Protein AF-A0A923SGW9-F1 (afdb_monomer_lite)

Organism: NCBI:txid2764716

Secondary structure (DSSP, 8-state):
-HHHHHHTTPPPPTT------HHHHHHHHT-HHHHHHHHHTTTHHHHHHHHHHHHHHHHHHHTT-HHHHHHHHHHHHHHHHS-HHHHHHHHHHHHHHHHSS--EEEEE-SSSTTEEEEEEES--SSHHHHHHHHHHHHHHHHHHH-TT-EEEEEEEEEETTEEEEEEEEEE-TTT--HHHHHHHHHHHHHS-TTHHHHHHHHHH-

Sequence (205 aa):
MLAYYLFNEFNFPDKTYLVFDEGLYKSFKKDKFYIKEKKERQESYIWDFIINHSAQNHFTQNGYNTKSLNNLMKAYEIMAQETRFERVKLVNNLNEVIKTNIRARIYFSPSFNHVIYVFVSGKFNNQKERLKELEIRCMVAAFLMNKSAVVIGIAWEIQKDTEVYDVAYHNYNNIWNDRLDKSSLIAINELEYFKKHYEQIILNG

Foldseek 3Di:
DVVVCVLQVDDDPPPDDDDDPPVVVVVQVVDPVSVVVVVLLPLLVVLVVLLVVQLVVCCVPPNPPDPVNVQSVVLSVVSVVDDSVVSSVVSVQLVCQAVDPNQKDWDQRPVDNQEIEIEGEDDDPDPVRQVVVQVLLQLLSCLLRNQQGWYKYWYWYQDPNDIDIDIGIDGRNPPDDPVSVVSSVCCCPVVVRCVVSVVVVVVVD

Structure (mmCIF, N/CA/C/O backbone):
data_AF-A0A923SGW9-F1
#
_entry.id   AF-A0A923SGW9-F1
#
loop_
_atom_site.group_PDB
_atom_site.id
_atom_site.type_symbol
_atom_site.label_atom_id
_atom_site.label_alt_id
_atom_site.label_comp_id
_atom_site.label_asym_id
_atom_site.label_entity_id
_atom_site.label_seq_id
_atom_site.pdbx_PDB_ins_code
_atom_site.Cartn_x
_atom_site.Cartn_y
_atom_site.Cartn_z
_atom_site.occupancy
_atom_site.B_iso_or_equiv
_atom_site.auth_seq_id
_atom_site.auth_comp_id
_atom_site.auth_asym_id
_atom_site.auth_atom_id
_atom_site.pdbx_PDB_model_num
ATOM 1 N N . MET A 1 1 ? -28.312 -17.606 11.614 1.00 48.66 1 MET A N 1
ATOM 2 C CA . MET A 1 1 ? -28.301 -16.552 10.572 1.00 48.66 1 MET A CA 1
ATOM 3 C C . MET A 1 1 ? -28.404 -15.139 11.168 1.00 48.66 1 MET A C 1
ATOM 5 O O . MET A 1 1 ? -27.538 -14.330 10.877 1.00 48.66 1 MET A O 1
ATOM 9 N N . LEU A 1 2 ? -29.344 -14.848 12.084 1.00 48.53 2 LEU A N 1
ATOM 10 C CA . LEU A 1 2 ? -29.417 -13.548 12.790 1.00 48.53 2 LEU A CA 1
ATOM 11 C C . LEU A 1 2 ? -28.202 -13.262 13.696 1.00 48.53 2 LEU A C 1
ATOM 13 O O . LEU A 1 2 ? -27.648 -12.169 13.658 1.00 48.53 2 LEU A O 1
ATOM 17 N N . ALA A 1 3 ? -27.730 -14.266 14.444 1.00 52.09 3 ALA A N 1
ATOM 18 C CA . ALA A 1 3 ? -26.504 -14.15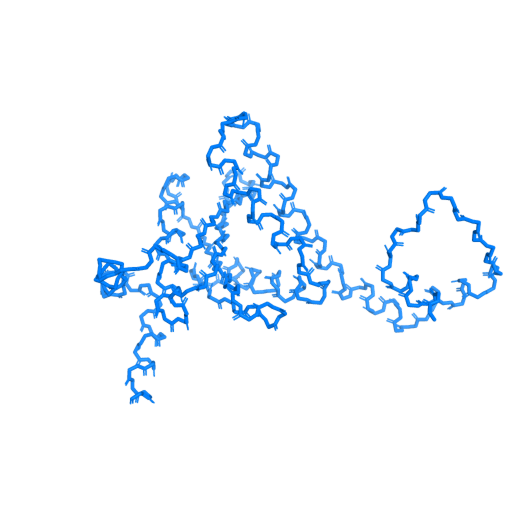2 15.242 1.00 52.09 3 ALA A CA 1
ATOM 19 C C . ALA A 1 3 ? -25.276 -13.797 14.383 1.00 52.09 3 ALA A C 1
ATOM 21 O O . ALA A 1 3 ? -24.433 -13.031 14.822 1.00 52.09 3 ALA A O 1
ATOM 22 N N . TYR A 1 4 ? -25.216 -14.278 13.136 1.00 51.28 4 TYR A N 1
ATOM 23 C CA . TYR A 1 4 ? -24.156 -13.943 12.179 1.00 51.28 4 TYR A CA 1
ATOM 24 C C . TYR A 1 4 ? -24.264 -12.494 11.670 1.00 51.28 4 TYR A C 1
ATOM 26 O O . TYR A 1 4 ? -23.247 -11.829 11.508 1.00 51.28 4 TYR A O 1
ATOM 34 N N . TYR A 1 5 ? -25.481 -11.976 11.470 1.00 55.28 5 TYR A N 1
ATOM 35 C CA . TYR A 1 5 ? -25.705 -10.562 11.134 1.00 55.28 5 TYR A CA 1
ATOM 36 C C . TYR A 1 5 ? -25.296 -9.624 12.277 1.00 55.28 5 TYR A C 1
ATOM 38 O O . TYR A 1 5 ? -24.583 -8.650 12.050 1.00 55.28 5 TYR A O 1
ATOM 46 N N . LEU A 1 6 ? -25.687 -9.956 13.512 1.00 62.00 6 LEU A N 1
ATOM 47 C CA . LEU A 1 6 ? -25.313 -9.203 14.715 1.00 62.00 6 LEU A CA 1
ATOM 48 C C . LEU A 1 6 ? -23.807 -9.259 14.996 1.00 62.00 6 LEU A C 1
ATOM 50 O O . LEU A 1 6 ? -23.221 -8.269 15.423 1.00 62.00 6 LEU A O 1
ATOM 54 N N . PHE A 1 7 ? -23.184 -10.410 14.748 1.00 52.09 7 PHE A N 1
ATOM 55 C CA . PHE A 1 7 ? -21.746 -10.616 14.910 1.00 52.09 7 PHE A CA 1
ATOM 56 C C . PHE A 1 7 ? -20.914 -9.786 13.922 1.00 52.09 7 PHE A C 1
ATOM 58 O O . PHE A 1 7 ? -19.802 -9.378 14.242 1.00 52.09 7 PHE A O 1
ATOM 65 N N . ASN A 1 8 ? -21.453 -9.498 12.736 1.00 58.16 8 ASN A N 1
ATOM 66 C CA . ASN A 1 8 ? -20.750 -8.754 11.689 1.00 58.16 8 ASN A CA 1
ATOM 67 C C . ASN A 1 8 ? -21.193 -7.290 11.548 1.00 58.16 8 ASN A C 1
ATOM 69 O O . ASN A 1 8 ? -20.741 -6.624 10.623 1.00 58.16 8 ASN A O 1
ATOM 73 N N . GLU A 1 9 ? -22.039 -6.793 12.461 1.00 60.47 9 GLU A N 1
ATOM 74 C CA . GLU A 1 9 ? -22.541 -5.407 12.481 1.00 60.47 9 GLU A CA 1
ATOM 75 C C . GLU A 1 9 ? -23.106 -4.944 11.121 1.00 60.47 9 GLU A C 1
ATOM 77 O O . GLU A 1 9 ? -22.966 -3.789 10.726 1.00 60.47 9 GLU A O 1
ATOM 82 N N . PHE A 1 10 ? -23.751 -5.851 10.379 1.00 60.94 10 PHE A N 1
ATOM 83 C CA . PHE A 1 10 ? -24.389 -5.485 9.117 1.00 60.94 10 PHE A CA 1
ATOM 84 C C . PHE A 1 10 ? -25.569 -4.541 9.361 1.00 60.94 10 PHE A C 1
ATOM 86 O O . PHE A 1 10 ? -26.389 -4.775 10.252 1.00 60.94 10 PHE A O 1
ATOM 93 N N . ASN A 1 11 ? -25.687 -3.510 8.520 1.00 52.72 11 ASN A N 1
ATOM 94 C CA . ASN A 1 11 ? -26.876 -2.669 8.490 1.00 52.72 11 ASN A CA 1
ATOM 95 C C . ASN A 1 11 ? -28.086 -3.515 8.086 1.00 52.72 11 ASN A C 1
ATOM 97 O O . ASN A 1 11 ? -28.063 -4.225 7.076 1.00 52.72 11 ASN A O 1
ATOM 101 N N . PHE A 1 12 ? -29.146 -3.433 8.885 1.00 61.12 12 PHE A N 1
ATOM 102 C CA . PHE A 1 12 ? -30.425 -4.030 8.536 1.00 61.12 12 PHE A CA 1
ATOM 103 C C . PHE A 1 12 ? -31.173 -3.093 7.579 1.00 61.12 12 PHE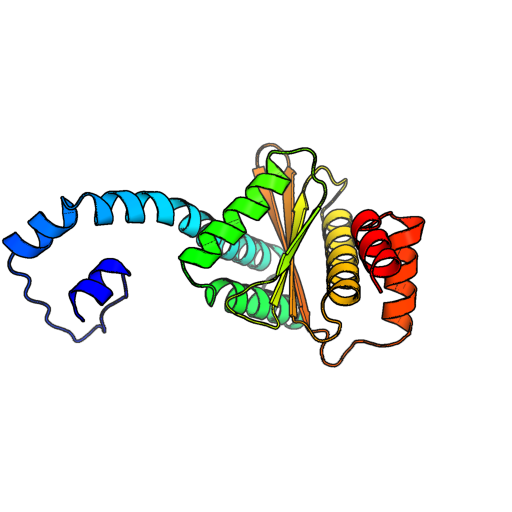 A C 1
ATOM 105 O O . PHE A 1 12 ? -31.089 -1.878 7.750 1.00 61.12 12 PHE A O 1
ATOM 112 N N . PRO A 1 13 ? -31.900 -3.618 6.579 1.00 69.69 13 PRO A N 1
ATOM 113 C CA . PRO A 1 13 ? -32.699 -2.790 5.682 1.00 69.69 13 PRO A CA 1
ATOM 114 C C . PRO A 1 13 ? -33.700 -1.918 6.456 1.00 69.69 13 PRO A C 1
ATOM 116 O O . PRO A 1 13 ? -34.327 -2.402 7.402 1.00 69.69 13 PRO A O 1
ATOM 119 N N . ASP A 1 14 ? -33.918 -0.679 6.001 1.00 55.81 14 ASP A N 1
ATOM 120 C CA . ASP A 1 14 ? -34.726 0.359 6.678 1.00 55.81 14 ASP A CA 1
ATOM 121 C C . ASP A 1 14 ? -36.190 -0.032 6.974 1.00 55.81 14 ASP A C 1
ATOM 123 O O . ASP A 1 14 ? -36.880 0.637 7.740 1.00 55.81 14 ASP A O 1
ATOM 127 N N . LYS A 1 15 ? -36.687 -1.129 6.389 1.00 57.81 15 LYS A N 1
ATOM 128 C CA . LYS A 1 15 ? -38.038 -1.671 6.611 1.00 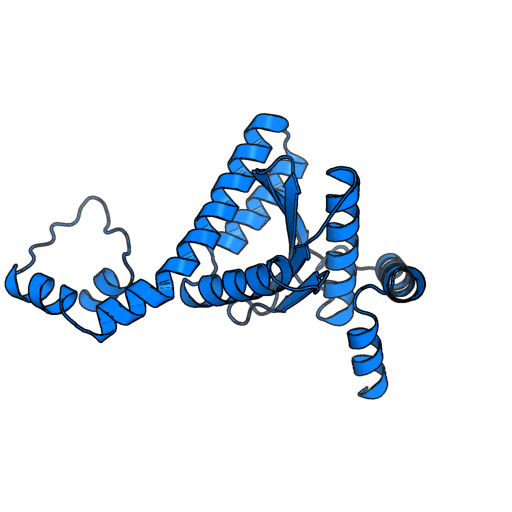57.81 15 LYS A CA 1
ATOM 129 C C . LYS A 1 15 ? -38.008 -3.039 7.293 1.00 57.81 15 LYS A C 1
ATOM 131 O O . LYS A 1 15 ? -38.651 -3.977 6.827 1.00 57.81 15 LYS A O 1
ATOM 136 N N . THR A 1 16 ? -37.258 -3.163 8.384 1.00 55.81 16 THR A N 1
ATOM 137 C CA . THR A 1 16 ? -37.185 -4.413 9.154 1.00 55.81 16 THR A CA 1
ATOM 138 C C . THR A 1 16 ? -37.563 -4.168 10.610 1.00 55.81 16 THR A C 1
ATOM 140 O O . THR A 1 16 ? -36.945 -3.348 11.283 1.00 55.81 16 THR A O 1
ATOM 143 N N . TYR A 1 17 ? -38.554 -4.902 11.119 1.00 55.75 17 TYR A N 1
ATOM 144 C CA . TYR A 1 17 ? -38.863 -4.930 12.549 1.00 55.75 17 TYR A CA 1
ATOM 145 C C . TYR A 1 17 ? -38.061 -6.054 13.203 1.00 55.75 17 TYR A C 1
ATOM 147 O O . TYR A 1 17 ? -38.281 -7.230 12.920 1.00 55.75 17 TYR A O 1
ATOM 155 N N . LEU A 1 18 ? -37.111 -5.688 14.062 1.00 59.09 18 LEU A N 1
ATOM 156 C CA . LEU A 1 18 ? -36.313 -6.630 14.839 1.00 59.09 18 LEU A CA 1
ATOM 157 C C . LEU A 1 18 ? -36.789 -6.593 16.286 1.00 59.09 18 LEU A C 1
ATOM 159 O O . LEU A 1 18 ? -36.607 -5.596 16.981 1.00 59.09 18 LEU A O 1
ATOM 163 N N . VAL A 1 19 ? -37.399 -7.685 16.737 1.00 60.28 19 VAL A N 1
ATOM 164 C CA . VAL A 1 19 ? -37.734 -7.880 18.148 1.00 60.28 19 VAL A CA 1
ATOM 165 C C . VAL A 1 19 ? -36.644 -8.753 18.750 1.00 60.28 19 VAL A C 1
ATOM 167 O O . VAL A 1 19 ? -36.501 -9.921 18.391 1.00 60.28 19 VAL A O 1
ATOM 170 N N . PHE A 1 20 ? -35.840 -8.166 19.632 1.00 57.03 20 PHE A N 1
ATOM 171 C CA . PHE A 1 20 ? -34.847 -8.898 20.407 1.00 57.03 20 PHE A CA 1
ATOM 172 C C . PHE A 1 20 ? -35.432 -9.220 21.774 1.00 57.03 20 PHE A C 1
ATOM 174 O O . PHE A 1 20 ? -35.838 -8.311 22.496 1.00 57.03 20 PHE A O 1
ATOM 181 N N . ASP A 1 21 ? -35.392 -10.488 22.170 1.00 60.38 21 ASP A N 1
ATOM 182 C CA . ASP A 1 21 ? -35.487 -10.816 23.588 1.00 60.38 21 ASP A CA 1
ATOM 183 C C . ASP A 1 21 ? -34.253 -10.231 24.283 1.00 60.38 21 ASP A C 1
ATOM 185 O O . ASP A 1 21 ? -33.115 -10.620 23.988 1.00 60.38 21 ASP A O 1
ATOM 189 N N . GLU A 1 22 ? -34.455 -9.270 25.191 1.00 56.12 22 GLU A N 1
ATOM 190 C CA . GLU A 1 22 ? -33.363 -8.545 25.855 1.00 56.12 22 GLU A CA 1
ATOM 191 C C . GLU A 1 22 ? -32.314 -9.484 26.469 1.00 56.12 22 GLU A C 1
ATOM 193 O O . GLU A 1 22 ? -31.126 -9.150 26.512 1.00 56.12 22 GLU A O 1
ATOM 198 N N . GLY A 1 23 ? -32.744 -10.663 26.930 1.00 65.00 23 GLY A N 1
ATOM 199 C CA . GLY A 1 23 ? -31.888 -11.678 27.534 1.00 65.00 23 GLY A CA 1
ATOM 200 C C . GLY A 1 23 ? -30.811 -12.210 26.587 1.00 65.00 23 GLY A C 1
ATOM 201 O O . GLY A 1 23 ? -29.648 -12.275 26.984 1.00 65.00 23 GLY A O 1
ATOM 202 N N . LEU A 1 24 ? -31.163 -12.516 25.333 1.00 63.41 24 LEU A N 1
ATOM 203 C CA . LEU A 1 24 ? -30.257 -13.127 24.349 1.00 63.41 24 LEU A CA 1
ATOM 204 C C . LEU A 1 24 ? -29.176 -12.155 23.861 1.00 63.41 24 LEU A C 1
ATOM 206 O O . LEU A 1 24 ? -28.011 -12.525 23.713 1.00 63.41 24 LEU A O 1
ATOM 210 N N . TYR A 1 25 ? -29.528 -10.889 23.639 1.00 62.25 25 TYR A N 1
ATOM 211 C CA . TYR A 1 25 ? -28.549 -9.880 23.224 1.00 62.25 25 TYR A CA 1
ATOM 212 C C . TYR A 1 25 ? -27.632 -9.461 24.384 1.00 62.25 25 TYR A C 1
ATOM 214 O O . TYR A 1 25 ? -26.420 -9.301 24.199 1.00 62.25 25 TYR A O 1
ATOM 222 N N . LYS A 1 26 ? -28.177 -9.340 25.606 1.00 65.56 26 LYS A N 1
ATOM 223 C CA . LYS A 1 26 ? -27.382 -9.072 26.817 1.00 65.56 26 LYS A CA 1
ATOM 224 C C . LYS A 1 26 ? -26.429 -10.227 27.137 1.00 65.56 26 LYS A C 1
ATOM 226 O O . LYS A 1 26 ? -25.308 -9.955 27.566 1.00 65.56 26 LYS A O 1
ATOM 231 N N . SER A 1 27 ? -26.829 -11.485 26.932 1.00 67.69 27 SER A N 1
ATOM 232 C CA . SER A 1 27 ? -25.944 -12.641 27.128 1.00 67.69 27 SER A CA 1
ATOM 233 C C . SER A 1 27 ? -24.861 -12.716 26.052 1.00 67.69 27 SER A C 1
ATOM 235 O O . SER A 1 27 ? -23.698 -12.922 26.386 1.00 67.69 27 SER A O 1
ATOM 237 N N . PHE A 1 28 ? -25.203 -12.447 24.789 1.00 68.12 28 PHE A N 1
ATOM 238 C CA . PHE A 1 28 ? -24.247 -12.429 23.679 1.00 68.12 28 PHE A CA 1
ATOM 239 C C . PHE A 1 28 ? -23.168 -11.348 23.837 1.00 68.12 28 PHE A C 1
ATOM 241 O O . PHE A 1 28 ? -21.990 -11.615 23.632 1.00 68.12 28 PHE A O 1
ATOM 248 N N . LYS A 1 29 ? -23.522 -10.139 24.297 1.00 66.19 29 LYS A N 1
ATOM 249 C CA . LYS A 1 29 ? -22.533 -9.076 24.572 1.00 66.19 29 LYS A CA 1
ATOM 250 C C . LYS A 1 29 ? -21.536 -9.415 25.682 1.00 66.19 29 LYS A C 1
ATOM 252 O O . LYS A 1 29 ? -20.465 -8.816 25.726 1.00 66.19 29 LYS A O 1
ATOM 257 N N . LYS A 1 30 ? -21.897 -10.321 26.593 1.00 77.50 30 LYS A N 1
ATOM 258 C CA . LYS A 1 30 ? -21.031 -10.789 27.687 1.00 77.50 30 LYS A CA 1
ATOM 259 C C . LYS A 1 30 ? -20.169 -11.985 27.280 1.00 77.50 30 LYS A C 1
ATOM 261 O O . LYS A 1 30 ? -19.323 -12.410 28.067 1.00 77.50 30 LYS A O 1
ATOM 266 N N . ASP A 1 31 ? -20.382 -12.527 26.084 1.00 79.94 31 ASP A N 1
ATOM 267 C CA . ASP A 1 31 ? -19.623 -13.657 25.579 1.00 79.94 31 ASP A CA 1
ATOM 268 C C . ASP A 1 31 ? -18.149 -13.272 25.359 1.00 79.94 31 ASP A C 1
ATOM 270 O O . ASP A 1 31 ? -17.819 -12.248 24.751 1.00 79.94 31 ASP A O 1
ATOM 274 N N . LYS A 1 32 ? -17.240 -14.101 25.883 1.00 78.19 32 LYS A N 1
ATOM 275 C CA . LYS A 1 32 ? -15.795 -13.837 25.833 1.00 78.19 32 LYS A CA 1
ATOM 276 C C . LYS A 1 32 ? -15.252 -13.861 24.404 1.00 78.19 32 LYS A C 1
ATOM 278 O O . LYS A 1 32 ? -14.309 -13.126 24.119 1.00 78.19 32 LYS A O 1
ATOM 283 N N . PHE A 1 33 ? -15.825 -14.683 23.526 1.00 72.81 33 PHE A N 1
ATOM 284 C CA . PHE A 1 33 ? -15.443 -14.759 22.121 1.00 72.81 33 PHE A CA 1
ATOM 285 C C . PHE A 1 33 ? -15.875 -13.487 21.386 1.00 72.81 33 PHE A C 1
ATOM 287 O O . PHE A 1 33 ? -15.047 -12.877 20.718 1.00 72.81 33 PHE A O 1
ATOM 294 N N . TYR A 1 34 ? -17.106 -13.012 21.605 1.00 69.19 34 TYR A N 1
ATOM 295 C CA . TYR A 1 34 ? -17.585 -11.745 21.035 1.00 69.19 34 TYR A CA 1
ATOM 296 C C . TYR A 1 34 ? -16.736 -10.540 21.473 1.00 69.19 34 TYR A C 1
ATOM 298 O O . TYR A 1 34 ? -16.334 -9.727 20.644 1.00 69.19 34 TYR A O 1
ATOM 306 N N . ILE A 1 35 ? -16.411 -10.427 22.765 1.00 75.88 35 ILE A N 1
ATOM 307 C CA . ILE A 1 35 ? -15.576 -9.324 23.277 1.00 75.88 35 ILE A CA 1
ATOM 308 C C . ILE A 1 35 ? -14.160 -9.387 22.694 1.00 75.88 35 ILE A C 1
ATOM 310 O O . ILE A 1 35 ? -13.615 -8.358 22.286 1.00 75.88 35 ILE A O 1
ATOM 314 N N . LYS A 1 36 ? -13.560 -10.584 22.656 1.00 76.12 36 LYS A N 1
ATOM 315 C CA . LYS A 1 36 ? -12.219 -10.794 22.103 1.00 76.12 36 LYS A CA 1
ATOM 316 C C . LYS A 1 36 ? -12.178 -10.419 20.626 1.00 76.12 36 LYS A C 1
ATOM 318 O O . LYS A 1 36 ? -11.325 -9.635 20.228 1.00 76.12 36 LYS A O 1
ATOM 323 N N . GLU A 1 37 ? -13.130 -10.910 19.846 1.00 68.38 37 GLU A N 1
ATOM 324 C CA . GLU A 1 37 ? -13.154 -10.661 18.413 1.00 68.38 37 GLU A CA 1
ATOM 325 C C . GLU A 1 37 ? -13.478 -9.194 18.094 1.00 68.38 37 GLU A C 1
ATOM 327 O O . GLU A 1 37 ? -12.862 -8.592 17.217 1.00 68.38 37 GLU A O 1
ATOM 332 N N . LYS A 1 38 ? -14.363 -8.558 18.874 1.00 70.31 38 LYS A N 1
ATOM 333 C CA . LYS A 1 38 ? -14.605 -7.115 18.774 1.00 70.31 38 LYS A CA 1
ATOM 334 C C . LYS A 1 38 ? -13.334 -6.310 19.035 1.00 70.31 38 LYS A C 1
ATOM 336 O O . LYS A 1 38 ? -13.085 -5.349 18.315 1.00 70.31 38 LYS A O 1
ATOM 341 N N . LYS A 1 39 ? -12.530 -6.700 20.031 1.00 73.75 39 LYS A N 1
ATOM 342 C CA . LYS A 1 39 ? -11.233 -6.073 20.325 1.00 73.75 39 LYS A CA 1
ATOM 343 C C . LYS A 1 39 ? -10.232 -6.295 19.187 1.00 73.75 39 LYS A C 1
ATOM 345 O O . LYS A 1 39 ? -9.567 -5.353 18.783 1.00 73.75 39 LYS A O 1
ATOM 350 N N . GLU A 1 40 ? -10.165 -7.501 18.632 1.00 70.31 40 GLU A N 1
ATOM 351 C CA . GLU A 1 40 ? -9.289 -7.832 17.497 1.00 70.31 40 GLU A CA 1
ATOM 352 C C . GLU A 1 40 ? -9.687 -7.087 16.211 1.00 70.31 40 GLU A C 1
ATOM 354 O O . GLU A 1 40 ? -8.828 -6.699 15.423 1.00 70.31 40 GLU A O 1
ATOM 359 N N . ARG A 1 41 ? -10.982 -6.813 16.018 1.00 70.06 41 ARG A N 1
ATOM 360 C CA . ARG A 1 41 ? -11.511 -6.054 14.876 1.00 70.06 41 ARG A CA 1
ATOM 361 C C . ARG A 1 41 ? -11.385 -4.535 15.027 1.00 70.06 41 ARG A C 1
ATOM 363 O O . ARG A 1 41 ? -11.639 -3.838 14.045 1.00 70.06 41 ARG A O 1
ATOM 370 N N . GLN A 1 42 ? -10.984 -4.006 16.189 1.00 75.81 42 GLN A N 1
ATOM 371 C CA . GLN A 1 42 ? -10.836 -2.554 16.383 1.00 75.81 42 GLN A CA 1
ATOM 372 C C . GLN A 1 42 ? -9.837 -1.937 15.397 1.00 75.81 42 GLN A C 1
ATOM 374 O O . GLN A 1 42 ? -10.110 -0.885 14.827 1.00 75.81 42 GLN A O 1
ATOM 379 N N . GLU A 1 43 ? -8.738 -2.639 15.117 1.00 78.75 43 GLU A N 1
ATOM 380 C CA . GLU A 1 43 ? -7.725 -2.210 14.143 1.00 78.75 43 GLU A CA 1
ATOM 381 C C . GLU A 1 43 ? -8.312 -2.057 12.730 1.00 78.75 43 GLU A C 1
ATOM 383 O O . GLU A 1 43 ? -7.882 -1.198 11.969 1.00 78.75 43 GLU A O 1
ATOM 388 N N . SER A 1 44 ? -9.365 -2.808 12.378 1.00 80.62 44 SER A N 1
ATOM 389 C CA . SER A 1 44 ? -10.009 -2.675 11.063 1.00 80.62 44 SER A CA 1
ATOM 390 C C . SER A 1 44 ? -10.657 -1.304 10.837 1.00 80.62 44 SER A C 1
ATOM 392 O O . SER A 1 44 ? -10.833 -0.908 9.687 1.00 80.62 44 SER A O 1
ATOM 394 N N . TYR A 1 45 ? -10.992 -0.562 11.899 1.00 81.56 45 TYR A N 1
ATOM 395 C CA . TYR A 1 45 ? -11.534 0.794 11.779 1.00 81.56 45 TYR A CA 1
ATOM 396 C C . TYR A 1 45 ? -10.466 1.821 11.393 1.00 81.56 45 TYR A C 1
ATOM 398 O O . TYR A 1 45 ? -10.805 2.850 10.815 1.00 81.56 45 TYR A O 1
ATOM 406 N N . ILE A 1 46 ? -9.182 1.534 11.638 1.00 86.38 46 ILE A N 1
ATOM 407 C CA . ILE A 1 46 ? -8.077 2.370 11.146 1.00 86.38 46 ILE A CA 1
ATOM 408 C C . ILE A 1 46 ? -8.059 2.352 9.616 1.00 86.38 46 ILE A C 1
ATOM 410 O O . ILE A 1 46 ? -7.851 3.385 8.989 1.00 86.38 46 ILE A O 1
ATOM 414 N N . TRP A 1 47 ? -8.359 1.206 9.001 1.00 91.88 47 TRP A N 1
ATOM 415 C CA . TRP A 1 47 ? -8.489 1.118 7.547 1.00 91.88 47 TRP A CA 1
ATOM 416 C C . TRP A 1 47 ? -9.603 2.025 7.012 1.00 91.88 47 TRP A C 1
ATOM 418 O O . TRP A 1 47 ? -9.392 2.776 6.061 1.00 91.88 47 TRP A O 1
ATOM 428 N N . ASP A 1 48 ? -10.766 2.018 7.672 1.00 88.56 48 ASP A N 1
ATOM 429 C CA . ASP A 1 48 ? -11.890 2.895 7.320 1.00 88.56 48 ASP A CA 1
ATOM 430 C C . ASP A 1 48 ? -11.520 4.373 7.504 1.00 88.56 48 ASP A C 1
ATOM 432 O O . ASP A 1 48 ? -11.878 5.218 6.680 1.00 88.56 48 ASP A O 1
ATOM 436 N N . PHE A 1 49 ? -10.769 4.693 8.562 1.00 88.56 49 PHE A N 1
ATOM 437 C CA . PHE A 1 49 ? -10.234 6.031 8.787 1.00 88.56 49 PHE A CA 1
ATOM 438 C C . PHE A 1 49 ? -9.298 6.464 7.653 1.00 88.56 49 PHE A C 1
ATOM 440 O O . PHE A 1 49 ? -9.480 7.557 7.129 1.00 88.56 49 PHE A O 1
ATOM 447 N N . ILE A 1 50 ? -8.360 5.616 7.217 1.00 89.50 50 ILE A N 1
ATOM 448 C CA . ILE A 1 50 ? -7.426 5.933 6.123 1.00 89.50 50 ILE A CA 1
ATOM 449 C C . ILE A 1 50 ? -8.184 6.231 4.825 1.00 89.50 50 ILE A C 1
ATOM 451 O O . ILE A 1 50 ? -7.889 7.229 4.162 1.00 89.50 50 ILE A O 1
ATOM 455 N N . ILE A 1 51 ? -9.182 5.411 4.473 1.00 90.12 51 ILE A N 1
ATOM 456 C CA . ILE A 1 51 ? -10.024 5.638 3.286 1.00 90.12 51 ILE A CA 1
ATOM 457 C C . ILE A 1 51 ? -10.710 7.005 3.383 1.00 90.12 51 ILE A C 1
ATOM 459 O O . ILE A 1 51 ? -10.574 7.833 2.485 1.00 90.12 51 ILE A O 1
ATOM 463 N N . ASN A 1 52 ? -11.406 7.267 4.492 1.00 86.69 52 ASN A N 1
ATOM 464 C CA . ASN A 1 52 ? -12.174 8.500 4.662 1.00 86.69 52 ASN A CA 1
ATOM 465 C C . ASN A 1 52 ? -11.279 9.743 4.719 1.00 86.69 52 ASN A C 1
ATOM 467 O O . ASN A 1 52 ? -11.572 10.743 4.065 1.00 86.69 52 ASN A O 1
ATOM 471 N N . HIS A 1 53 ? -10.180 9.679 5.470 1.00 84.94 53 HIS A N 1
ATOM 472 C CA . HIS A 1 53 ? -9.251 10.788 5.648 1.00 84.94 53 HIS A CA 1
ATOM 473 C C . HIS A 1 53 ? -8.555 11.149 4.331 1.00 84.94 53 HIS A C 1
ATOM 475 O O . HIS A 1 53 ? -8.527 12.316 3.941 1.00 84.94 53 HIS A O 1
ATOM 481 N N . SER A 1 54 ? -8.052 10.153 3.597 1.00 82.81 54 SER A N 1
ATOM 482 C CA . SER A 1 54 ? -7.405 10.396 2.303 1.00 82.81 54 SER A CA 1
ATOM 483 C C . SER A 1 54 ? -8.391 10.909 1.246 1.00 82.81 54 SER A C 1
ATOM 485 O O . SER A 1 54 ? -8.065 11.853 0.523 1.00 82.81 54 SER A O 1
ATOM 487 N N . ALA A 1 55 ? -9.620 10.378 1.208 1.00 82.19 55 ALA A N 1
ATOM 488 C CA . ALA A 1 55 ? -10.662 10.863 0.309 1.00 82.19 55 ALA A CA 1
ATOM 489 C C . ALA A 1 55 ? -11.018 12.333 0.593 1.00 82.19 55 ALA A C 1
ATOM 491 O O . ALA A 1 55 ? -11.000 13.160 -0.320 1.00 82.19 55 ALA A O 1
ATOM 492 N N . GLN A 1 56 ? -11.283 12.684 1.857 1.00 79.75 56 GLN A N 1
ATOM 493 C CA . GLN A 1 56 ? -11.611 14.055 2.266 1.00 79.75 56 GLN A CA 1
ATOM 494 C C . GLN A 1 56 ? -10.483 15.044 1.954 1.00 79.75 56 GLN A C 1
ATOM 496 O O . GLN A 1 56 ? -10.749 16.127 1.422 1.00 79.75 56 GLN A O 1
ATOM 501 N N . ASN A 1 57 ? -9.228 14.669 2.222 1.00 76.62 57 ASN A N 1
ATOM 502 C CA . ASN A 1 57 ? -8.069 15.503 1.907 1.00 76.62 57 ASN A CA 1
ATOM 503 C C . ASN A 1 57 ? -7.963 15.769 0.401 1.00 76.62 57 ASN A C 1
ATOM 505 O O . ASN A 1 57 ? -7.793 16.920 -0.005 1.00 76.62 57 ASN A O 1
ATOM 509 N N . HIS A 1 58 ? -8.132 14.737 -0.433 1.00 74.44 58 HIS A N 1
ATOM 510 C CA . HIS A 1 58 ? -8.102 14.898 -1.885 1.00 74.44 58 HIS A CA 1
ATOM 511 C C . HIS A 1 58 ? -9.204 15.846 -2.380 1.00 74.44 58 HIS A C 1
ATOM 513 O O . HIS A 1 58 ? -8.922 16.759 -3.160 1.00 74.44 58 HIS A O 1
ATOM 519 N N . PHE A 1 59 ? -10.447 15.668 -1.917 1.00 72.88 59 PHE A N 1
ATOM 520 C CA . PHE A 1 59 ? -11.563 16.542 -2.302 1.00 72.88 59 PHE A CA 1
ATOM 521 C C . PHE A 1 59 ? -11.329 17.997 -1.895 1.00 72.88 59 PHE A C 1
ATOM 523 O O . PHE A 1 59 ? -11.594 18.904 -2.683 1.00 72.88 59 PHE A O 1
ATOM 530 N N . THR A 1 60 ? -10.795 18.216 -0.693 1.00 72.31 60 THR A N 1
ATOM 531 C CA . THR A 1 60 ? -10.520 19.557 -0.162 1.00 72.31 60 THR A CA 1
ATOM 532 C C . THR A 1 60 ? -9.443 20.281 -0.975 1.00 72.31 60 THR A C 1
ATOM 534 O O . THR A 1 60 ? -9.539 21.488 -1.178 1.00 72.31 60 THR A O 1
ATOM 537 N N . GLN A 1 61 ? -8.431 19.558 -1.466 1.00 70.00 61 GLN A N 1
ATOM 538 C CA . GLN A 1 61 ? -7.293 20.144 -2.185 1.00 70.00 61 GLN A CA 1
ATOM 539 C C . GLN A 1 61 ? -7.526 20.307 -3.694 1.00 70.00 61 GLN A C 1
ATOM 541 O O . GLN A 1 61 ? -7.080 21.294 -4.272 1.00 70.00 61 GLN A O 1
ATOM 546 N N . ASN A 1 62 ? -8.210 19.354 -4.338 1.00 65.62 62 ASN A N 1
ATOM 547 C CA . ASN A 1 62 ? -8.256 19.256 -5.804 1.00 65.62 62 ASN A CA 1
ATOM 548 C C . ASN A 1 62 ? -9.659 19.429 -6.413 1.00 65.62 62 ASN A C 1
ATOM 550 O O . ASN A 1 62 ? -9.790 19.453 -7.640 1.00 65.62 62 ASN A O 1
ATOM 554 N N . GLY A 1 63 ? -10.711 19.534 -5.593 1.00 62.72 63 GLY A N 1
ATOM 555 C CA . GLY A 1 63 ? -12.094 19.601 -6.069 1.00 62.72 63 GLY A CA 1
ATOM 556 C C . GLY A 1 63 ? -12.508 18.379 -6.907 1.00 62.72 63 GLY A C 1
ATOM 557 O O . GLY A 1 63 ? -11.949 17.289 -6.784 1.00 62.72 63 GLY A O 1
ATOM 558 N N . TYR A 1 64 ? -13.495 18.554 -7.790 1.00 62.28 64 TYR A N 1
ATOM 559 C CA . TYR A 1 64 ? -14.047 17.490 -8.647 1.00 62.28 64 TYR A CA 1
ATOM 560 C C . TYR A 1 64 ? -13.274 17.302 -9.970 1.00 62.28 64 TYR A C 1
ATOM 562 O O . TYR A 1 64 ? -13.873 17.204 -11.042 1.00 62.28 64 TYR A O 1
ATOM 570 N N . ASN A 1 65 ? -11.938 17.281 -9.940 1.00 58.78 65 ASN A N 1
ATOM 571 C CA . ASN A 1 65 ? -11.148 17.039 -11.153 1.00 58.78 65 ASN A CA 1
ATOM 572 C C . ASN A 1 65 ? -11.214 15.556 -11.578 1.00 58.78 65 ASN A C 1
ATOM 574 O O . ASN A 1 65 ? -10.898 14.658 -10.804 1.00 58.78 65 ASN A O 1
ATOM 578 N N . THR A 1 66 ? -11.629 15.279 -12.814 1.00 61.41 66 THR A N 1
ATOM 579 C CA . THR A 1 66 ? -12.342 14.040 -13.174 1.00 61.41 66 THR A CA 1
ATOM 580 C C . THR A 1 66 ? -11.483 12.785 -13.339 1.00 61.41 66 THR A C 1
ATOM 582 O O . THR A 1 66 ? -11.988 11.687 -13.126 1.00 61.41 66 THR A O 1
ATOM 585 N N . LYS A 1 67 ? -10.193 12.877 -13.698 1.00 63.94 67 LYS A N 1
ATOM 586 C CA . LYS A 1 67 ? -9.387 11.671 -14.002 1.00 63.94 67 LYS A CA 1
ATOM 587 C C . LYS A 1 67 ? -8.596 11.127 -12.809 1.00 63.94 67 LYS A C 1
ATOM 589 O O . LYS A 1 67 ? -8.616 9.920 -12.582 1.00 63.94 67 LYS A O 1
ATOM 594 N N . SER A 1 68 ? -7.924 11.991 -12.046 1.00 64.69 68 SER A N 1
ATOM 595 C CA . SER A 1 68 ? -7.231 11.590 -10.810 1.00 64.69 68 SER A CA 1
ATOM 596 C C . SER A 1 68 ? -8.226 11.127 -9.747 1.00 64.69 68 SER A C 1
ATOM 598 O O . SER A 1 68 ? -7.999 10.107 -9.099 1.00 64.69 68 SER A O 1
ATOM 600 N N . LEU A 1 69 ? -9.376 11.804 -9.657 1.00 71.56 69 LEU A N 1
ATOM 601 C CA . LEU A 1 69 ? -10.465 11.420 -8.769 1.00 71.56 69 LEU A CA 1
ATOM 602 C C . LEU A 1 69 ? -11.004 10.023 -9.095 1.00 71.56 69 LEU A C 1
ATOM 604 O O . LEU A 1 69 ? -11.161 9.217 -8.188 1.00 71.56 69 LEU A O 1
ATOM 608 N N . ASN A 1 70 ? -11.199 9.692 -10.376 1.00 77.31 70 ASN A N 1
ATOM 609 C CA . ASN A 1 70 ? -11.684 8.366 -10.771 1.00 77.31 70 ASN A CA 1
ATOM 610 C C . ASN A 1 70 ? -10.730 7.232 -10.365 1.00 77.31 70 ASN A C 1
ATOM 612 O O . ASN A 1 70 ? -11.187 6.155 -9.989 1.00 77.31 70 ASN A O 1
ATOM 616 N N . ASN A 1 71 ? -9.414 7.447 -10.434 1.00 83.25 71 ASN A N 1
ATOM 617 C CA . ASN A 1 71 ? -8.443 6.437 -10.006 1.00 83.25 71 ASN A CA 1
ATOM 618 C C . ASN A 1 71 ? -8.437 6.266 -8.483 1.00 83.25 71 ASN A C 1
ATOM 620 O O . ASN A 1 71 ? -8.416 5.137 -8.000 1.00 83.25 71 ASN A O 1
ATOM 624 N N . LEU A 1 72 ? -8.504 7.366 -7.731 1.00 86.19 72 LEU A N 1
ATOM 625 C CA . LEU A 1 72 ? -8.587 7.320 -6.271 1.00 86.19 72 LEU A CA 1
ATOM 626 C C . LEU A 1 72 ? -9.893 6.689 -5.790 1.00 86.19 72 LEU A C 1
ATOM 628 O O . LEU A 1 72 ? -9.861 5.836 -4.911 1.00 86.19 72 LEU A O 1
ATOM 632 N N . MET A 1 73 ? -11.025 7.026 -6.411 1.00 85.94 73 MET A N 1
ATOM 633 C CA . MET A 1 73 ? -12.315 6.402 -6.107 1.00 85.94 73 MET A CA 1
ATOM 634 C C . MET A 1 73 ? -12.269 4.889 -6.326 1.00 85.94 73 MET A C 1
ATOM 636 O O . MET A 1 73 ? -12.663 4.146 -5.435 1.00 85.94 73 MET A O 1
ATOM 640 N N . LYS A 1 74 ? -11.691 4.422 -7.442 1.00 90.50 74 LYS A N 1
ATOM 641 C CA . LYS A 1 74 ? -11.472 2.983 -7.672 1.00 90.50 74 LYS A CA 1
ATOM 642 C C . LYS A 1 74 ? -10.579 2.351 -6.606 1.00 90.50 74 LYS A C 1
ATOM 644 O O . LYS A 1 74 ? -10.845 1.230 -6.183 1.00 90.50 74 LYS A O 1
ATOM 649 N N . ALA A 1 75 ? -9.535 3.054 -6.162 1.00 92.44 75 ALA A N 1
ATOM 650 C CA . ALA A 1 75 ? -8.694 2.596 -5.059 1.00 92.44 75 ALA A CA 1
ATOM 651 C C . ALA A 1 75 ? -9.535 2.389 -3.792 1.00 92.44 75 ALA A C 1
ATOM 653 O O . ALA A 1 75 ? -9.520 1.306 -3.213 1.00 92.44 75 ALA A O 1
ATOM 654 N N . TYR A 1 76 ? -10.312 3.402 -3.402 1.00 91.56 76 TYR A N 1
ATOM 655 C CA . TYR A 1 76 ? -11.141 3.379 -2.200 1.00 91.56 76 TYR A CA 1
ATOM 656 C C . TYR A 1 76 ? -12.242 2.324 -2.257 1.00 91.56 76 TYR A C 1
ATOM 658 O O . TYR A 1 76 ? -12.476 1.651 -1.258 1.00 91.56 76 TYR A O 1
ATOM 666 N N . GLU A 1 77 ? -12.874 2.127 -3.414 1.00 91.06 77 GLU A N 1
ATOM 667 C CA . GLU A 1 77 ? -13.858 1.063 -3.624 1.00 91.06 77 GLU A CA 1
ATOM 668 C C . GLU A 1 77 ? -13.245 -0.315 -3.370 1.00 91.06 77 GLU A C 1
ATOM 670 O O . GLU A 1 77 ? -13.811 -1.106 -2.619 1.00 91.06 77 GLU A O 1
ATOM 675 N N . ILE A 1 78 ? -12.060 -0.588 -3.922 1.00 92.75 78 ILE A N 1
ATOM 676 C CA . ILE A 1 78 ? -11.369 -1.869 -3.720 1.00 92.75 78 ILE A CA 1
ATOM 677 C C . ILE A 1 78 ? -10.917 -2.016 -2.264 1.00 92.75 78 ILE A C 1
ATOM 679 O O . ILE A 1 78 ? -11.149 -3.052 -1.647 1.00 92.75 78 ILE A O 1
ATOM 683 N N . MET A 1 79 ? -10.345 -0.966 -1.668 1.00 93.38 79 MET A N 1
ATOM 684 C CA . MET A 1 79 ? -9.997 -0.954 -0.242 1.00 93.38 79 MET A CA 1
ATOM 685 C C . MET A 1 79 ? -11.216 -1.231 0.652 1.00 93.38 79 MET A C 1
ATOM 687 O O . MET A 1 79 ? -11.083 -1.910 1.670 1.00 93.38 79 MET A O 1
ATOM 691 N N . ALA A 1 80 ? -12.397 -0.731 0.283 1.00 91.50 80 ALA A N 1
ATOM 692 C CA . ALA A 1 80 ? -13.647 -0.932 1.009 1.00 91.50 80 ALA A CA 1
ATOM 693 C C . ALA A 1 80 ? -14.305 -2.298 0.744 1.00 91.50 80 ALA A C 1
ATOM 695 O O . ALA A 1 80 ? -15.202 -2.686 1.493 1.00 91.50 80 ALA A O 1
ATOM 696 N N . GLN A 1 81 ? -13.874 -3.046 -0.274 1.00 91.25 81 GLN A N 1
ATOM 697 C CA . GLN A 1 81 ? -14.328 -4.420 -0.517 1.00 91.25 81 GLN A CA 1
ATOM 698 C C . GLN A 1 81 ? -13.596 -5.446 0.357 1.00 91.25 81 GLN A C 1
ATOM 700 O O . GLN A 1 81 ? -14.102 -6.551 0.552 1.00 91.25 81 GLN A O 1
ATOM 705 N N . GLU A 1 82 ? -12.449 -5.082 0.938 1.00 89.50 82 GLU A N 1
ATOM 706 C CA . GLU A 1 82 ? -11.706 -5.962 1.839 1.00 89.50 82 GLU A CA 1
ATOM 707 C C . GLU A 1 82 ? -12.531 -6.371 3.057 1.00 89.50 82 GLU A C 1
ATOM 709 O O . GLU A 1 82 ? -13.223 -5.552 3.676 1.00 89.50 82 GLU A O 1
ATOM 714 N N . THR A 1 83 ? -12.436 -7.650 3.427 1.00 88.62 83 THR A N 1
ATOM 715 C CA . THR A 1 83 ? -13.122 -8.180 4.609 1.00 88.62 83 THR A CA 1
ATOM 716 C C . THR A 1 83 ? -12.544 -7.563 5.883 1.00 88.62 83 THR A C 1
ATOM 718 O O . THR A 1 83 ? -11.385 -7.155 5.924 1.00 88.62 83 THR A O 1
ATOM 721 N N . ARG A 1 84 ? -13.318 -7.534 6.976 1.00 84.75 84 ARG A N 1
ATOM 722 C CA . ARG A 1 84 ? -12.834 -7.018 8.272 1.00 84.75 84 ARG A CA 1
ATOM 723 C C . ARG A 1 84 ? -11.544 -7.703 8.734 1.00 84.75 84 ARG A C 1
ATOM 725 O O . ARG A 1 84 ? -10.660 -7.031 9.254 1.00 84.75 84 ARG A O 1
ATOM 732 N N . PHE A 1 85 ? -11.426 -9.010 8.508 1.00 86.31 85 PHE A N 1
ATOM 733 C CA . PHE A 1 85 ? -10.235 -9.784 8.851 1.00 86.31 85 PHE A CA 1
ATOM 734 C C . PHE A 1 85 ? -9.012 -9.371 8.023 1.00 86.31 85 PHE A C 1
ATOM 736 O O . PHE A 1 85 ? -7.936 -9.158 8.580 1.00 86.31 85 PHE A O 1
ATOM 743 N N . GLU A 1 86 ? -9.174 -9.188 6.711 1.00 89.00 86 GLU A N 1
ATOM 744 C CA . GLU A 1 86 ? -8.079 -8.711 5.863 1.00 89.00 86 GLU A CA 1
ATOM 745 C C . GLU A 1 86 ? -7.688 -7.268 6.176 1.00 89.00 86 GLU A C 1
ATOM 747 O O . GLU A 1 86 ? -6.499 -6.967 6.229 1.00 89.00 86 GLU A O 1
ATOM 752 N N . ARG A 1 87 ? -8.644 -6.393 6.507 1.00 91.88 87 ARG A N 1
ATOM 753 C CA . ARG A 1 87 ? -8.341 -5.024 6.962 1.00 91.88 87 ARG A CA 1
ATOM 754 C C . ARG A 1 87 ? -7.431 -5.005 8.185 1.00 91.88 87 ARG A C 1
ATOM 756 O O . ARG A 1 87 ? -6.509 -4.200 8.224 1.00 91.88 87 ARG A O 1
ATOM 763 N N . VAL A 1 88 ? -7.634 -5.905 9.154 1.00 90.31 88 VAL A N 1
ATOM 764 C CA . VAL A 1 88 ? -6.725 -6.032 10.312 1.00 90.31 88 VAL A CA 1
ATOM 765 C C . VAL A 1 88 ? -5.310 -6.384 9.851 1.00 90.31 88 VAL A C 1
ATOM 767 O O . VAL A 1 88 ? -4.345 -5.770 10.301 1.00 90.31 88 VAL A O 1
ATOM 770 N N . LYS A 1 89 ? -5.157 -7.332 8.918 1.00 92.31 89 LYS A N 1
ATOM 771 C CA . LYS A 1 89 ? -3.836 -7.674 8.371 1.00 92.31 89 LYS A CA 1
ATOM 772 C C . LYS A 1 89 ? -3.216 -6.505 7.615 1.00 92.31 89 LYS A C 1
ATOM 774 O O . LYS A 1 89 ? -2.040 -6.224 7.828 1.00 92.31 89 LYS A O 1
ATOM 779 N N . LEU A 1 90 ? -3.977 -5.817 6.769 1.00 94.62 90 LEU A N 1
ATOM 780 C CA . LEU A 1 90 ? -3.513 -4.652 6.014 1.00 94.62 90 LEU A CA 1
ATOM 781 C C . LEU A 1 90 ? -3.011 -3.551 6.954 1.00 94.62 90 LEU A C 1
ATOM 783 O O . LEU A 1 90 ? -1.895 -3.066 6.785 1.00 94.62 90 LEU A O 1
ATOM 787 N N . VAL A 1 91 ? -3.778 -3.241 8.002 1.00 93.50 91 VAL A N 1
ATOM 788 C CA . VAL A 1 91 ? -3.388 -2.280 9.042 1.00 93.50 91 VAL A CA 1
ATOM 789 C C . VAL A 1 91 ? -2.142 -2.742 9.792 1.00 93.50 91 VAL A C 1
ATOM 791 O O . VAL A 1 91 ? -1.238 -1.941 10.002 1.00 93.50 91 VAL A O 1
ATOM 794 N N . ASN A 1 92 ? -2.025 -4.026 10.135 1.00 92.94 92 ASN A N 1
ATOM 795 C CA . ASN A 1 92 ? -0.824 -4.556 10.785 1.00 92.94 92 ASN A CA 1
ATOM 796 C C . ASN A 1 92 ? 0.423 -4.427 9.898 1.00 92.94 92 ASN A C 1
ATOM 798 O O . ASN A 1 92 ? 1.472 -4.010 10.383 1.00 92.94 92 ASN A O 1
ATOM 802 N N . ASN A 1 93 ? 0.310 -4.737 8.603 1.00 93.88 93 ASN A N 1
ATOM 803 C CA . ASN A 1 93 ? 1.414 -4.599 7.650 1.00 93.88 93 ASN A CA 1
ATOM 804 C C . ASN A 1 93 ? 1.803 -3.125 7.455 1.00 93.88 93 ASN A C 1
ATOM 806 O O . ASN A 1 93 ? 2.990 -2.815 7.403 1.00 93.88 93 ASN A O 1
ATOM 810 N N . LEU A 1 94 ? 0.829 -2.214 7.389 1.00 94.00 94 LEU A N 1
ATOM 811 C CA . LEU A 1 94 ? 1.090 -0.776 7.338 1.00 94.00 94 LEU A CA 1
ATOM 812 C C . LEU A 1 94 ? 1.774 -0.289 8.625 1.00 94.00 94 LEU A C 1
ATOM 814 O O . LEU A 1 94 ? 2.804 0.375 8.560 1.00 94.00 94 LEU A O 1
ATOM 818 N N . ASN A 1 95 ? 1.255 -0.676 9.791 1.00 92.19 95 ASN A N 1
ATOM 819 C CA . ASN A 1 95 ? 1.828 -0.349 11.097 1.00 92.19 95 ASN A CA 1
ATOM 820 C C . ASN A 1 95 ? 3.265 -0.849 11.244 1.00 92.19 95 ASN A C 1
ATOM 822 O O . ASN A 1 95 ? 4.082 -0.175 11.864 1.00 92.19 95 ASN A O 1
ATOM 826 N N . GLU A 1 96 ? 3.587 -2.015 10.691 1.00 92.31 96 GLU A N 1
ATOM 827 C CA . GLU A 1 96 ? 4.951 -2.534 10.689 1.00 92.31 96 GLU A CA 1
ATOM 828 C C . GLU A 1 96 ? 5.887 -1.605 9.910 1.00 92.31 96 GLU A C 1
ATOM 830 O O . GLU A 1 96 ? 6.942 -1.233 10.414 1.00 92.31 96 GLU A O 1
ATOM 835 N N . VAL A 1 97 ? 5.476 -1.155 8.724 1.00 92.69 97 VAL A N 1
ATOM 836 C CA . VAL A 1 97 ? 6.244 -0.202 7.907 1.00 92.69 97 VAL A CA 1
ATOM 837 C C . VAL A 1 97 ? 6.349 1.163 8.604 1.00 92.69 97 VAL A C 1
ATOM 839 O O . VAL A 1 97 ? 7.389 1.805 8.541 1.00 92.69 97 VAL A O 1
ATOM 842 N N . ILE A 1 98 ? 5.318 1.599 9.330 1.00 91.81 98 ILE A N 1
ATOM 843 C CA . ILE A 1 98 ? 5.309 2.869 10.078 1.00 91.81 98 ILE A CA 1
ATOM 844 C C . ILE A 1 98 ? 6.213 2.831 11.322 1.00 91.81 98 ILE A C 1
ATOM 846 O O . ILE A 1 98 ? 6.928 3.791 11.603 1.00 91.81 98 ILE A O 1
ATOM 850 N N . LYS A 1 99 ? 6.158 1.744 12.101 1.00 90.06 99 LYS A N 1
ATOM 851 C CA . LYS A 1 99 ? 6.780 1.651 13.437 1.00 90.06 99 LYS A CA 1
ATOM 852 C C . LYS A 1 99 ? 8.195 1.077 13.416 1.00 90.06 99 LYS A C 1
ATOM 854 O O . LYS A 1 99 ? 8.862 1.074 14.448 1.00 90.06 99 LYS A O 1
ATOM 859 N N . THR A 1 100 ? 8.644 0.557 12.279 1.00 89.19 100 THR A N 1
ATOM 860 C CA . THR A 1 100 ? 9.975 -0.042 12.122 1.00 89.19 100 THR A CA 1
ATOM 861 C C . THR A 1 100 ? 10.808 0.728 11.098 1.00 89.19 100 THR A C 1
ATOM 863 O O . THR A 1 100 ? 10.341 1.671 10.469 1.00 89.19 100 THR A O 1
ATOM 866 N N . ASN A 1 101 ? 12.056 0.303 10.892 1.00 82.88 101 ASN A N 1
ATOM 867 C CA . ASN A 1 101 ? 12.940 0.870 9.868 1.00 82.88 101 ASN A CA 1
ATOM 868 C C . ASN A 1 101 ? 12.669 0.315 8.451 1.00 82.88 101 ASN A C 1
ATOM 870 O O . ASN A 1 101 ? 13.499 0.473 7.554 1.00 82.88 101 ASN A O 1
ATOM 874 N N . ILE A 1 102 ? 11.547 -0.377 8.233 1.00 89.50 102 ILE A N 1
ATOM 875 C CA . ILE A 1 102 ? 11.171 -0.890 6.913 1.00 89.50 102 ILE A CA 1
ATOM 876 C C . ILE A 1 102 ? 10.665 0.277 6.059 1.00 89.50 102 ILE A C 1
ATOM 878 O O . ILE A 1 102 ? 9.630 0.856 6.354 1.00 89.50 102 ILE A O 1
ATOM 882 N N . ARG A 1 103 ? 11.367 0.590 4.961 1.00 92.75 103 ARG A N 1
ATOM 883 C CA . ARG A 1 103 ? 10.980 1.679 4.042 1.00 92.75 103 ARG A CA 1
ATOM 884 C C . ARG A 1 103 ? 9.696 1.382 3.267 1.00 92.75 103 ARG A C 1
ATOM 886 O O . ARG A 1 103 ? 8.912 2.289 3.001 1.00 92.75 103 ARG A O 1
ATOM 893 N N . ALA A 1 104 ? 9.507 0.130 2.853 1.00 96.12 104 ALA A N 1
ATOM 894 C CA . ALA A 1 104 ? 8.330 -0.280 2.103 1.00 96.12 104 ALA A CA 1
ATOM 895 C C . ALA A 1 104 ? 8.065 -1.784 2.191 1.00 96.12 104 ALA A C 1
ATOM 897 O O . ALA A 1 104 ? 8.987 -2.572 2.414 1.00 96.12 104 ALA A O 1
ATOM 898 N N . ARG A 1 105 ? 6.818 -2.183 1.935 1.00 96.06 105 ARG A N 1
ATOM 899 C CA . ARG A 1 105 ? 6.371 -3.580 1.937 1.00 96.06 105 ARG A CA 1
ATOM 900 C C . ARG A 1 105 ? 5.330 -3.840 0.855 1.00 96.06 105 ARG A C 1
ATOM 902 O O . ARG A 1 105 ? 4.487 -2.987 0.595 1.00 96.06 105 ARG A O 1
ATOM 909 N N . ILE A 1 106 ? 5.381 -5.036 0.275 1.00 96.25 106 ILE A N 1
ATOM 910 C CA . ILE A 1 106 ? 4.354 -5.571 -0.624 1.00 96.25 106 ILE A CA 1
ATOM 911 C C . ILE A 1 106 ? 3.460 -6.512 0.190 1.00 96.25 106 ILE A C 1
ATOM 913 O O . ILE A 1 106 ? 3.964 -7.351 0.936 1.00 96.25 106 ILE A O 1
ATOM 917 N N . TYR A 1 107 ? 2.145 -6.386 0.042 1.00 95.06 107 TYR A N 1
ATOM 918 C CA . TYR A 1 107 ? 1.157 -7.305 0.597 1.00 95.06 107 TYR A CA 1
ATOM 919 C C . TYR A 1 107 ? 0.217 -7.776 -0.511 1.00 95.06 107 TYR A C 1
ATOM 921 O O . TYR A 1 107 ? -0.454 -6.972 -1.150 1.00 95.06 107 TYR A O 1
ATOM 929 N N . PHE A 1 108 ? 0.163 -9.081 -0.749 1.00 91.62 108 PHE A N 1
ATOM 930 C CA . PHE A 1 108 ? -0.768 -9.675 -1.705 1.00 91.62 108 PHE A CA 1
ATOM 931 C C . PHE A 1 108 ? -2.079 -10.008 -0.995 1.00 91.62 108 PHE A C 1
ATOM 933 O O . PHE A 1 108 ? -2.048 -10.744 -0.008 1.00 91.62 108 PHE A O 1
ATOM 940 N N . SER A 1 109 ? -3.209 -9.476 -1.472 1.00 88.38 109 SER A N 1
ATOM 941 C CA . SER A 1 109 ? -4.512 -9.749 -0.859 1.00 88.38 109 SER A CA 1
ATOM 942 C C . SER A 1 109 ? -4.945 -11.192 -1.134 1.00 88.38 109 SER A C 1
ATOM 944 O O . SER A 1 109 ? -5.192 -11.544 -2.288 1.00 88.38 109 SER A O 1
ATOM 946 N N . PRO A 1 110 ? -5.098 -12.048 -0.107 1.00 79.06 110 PRO A N 1
ATOM 947 C CA . PRO A 1 110 ? -5.598 -13.407 -0.300 1.00 79.06 110 PRO A CA 1
ATOM 948 C C . PRO A 1 110 ? -7.089 -13.439 -0.658 1.00 79.06 110 PRO A C 1
ATOM 950 O O . PRO A 1 110 ? -7.557 -14.413 -1.239 1.00 79.06 110 PRO A O 1
ATOM 953 N N . SER A 1 111 ? -7.845 -12.396 -0.290 1.00 75.38 111 SER A N 1
ATOM 954 C CA . SER A 1 111 ? -9.282 -12.313 -0.594 1.00 75.38 111 SER A CA 1
ATOM 955 C C . SER A 1 111 ? -9.538 -11.953 -2.055 1.00 75.38 111 SER A C 1
ATOM 957 O O . SER A 1 111 ? -10.555 -12.355 -2.619 1.00 75.38 111 SER A O 1
ATOM 959 N N . PHE A 1 112 ? -8.604 -11.237 -2.684 1.00 76.69 112 PHE A N 1
ATOM 960 C CA . PHE A 1 112 ? -8.689 -10.838 -4.081 1.00 76.69 112 PHE A CA 1
ATOM 961 C C . PHE A 1 112 ? -7.383 -11.191 -4.792 1.00 76.69 112 PHE A C 1
ATOM 963 O O . PHE A 1 112 ? -6.443 -10.402 -4.785 1.00 76.69 112 PHE A O 1
ATOM 970 N N . ASN A 1 113 ? -7.359 -12.342 -5.478 1.00 67.75 113 ASN A N 1
ATOM 971 C CA . ASN A 1 113 ? -6.191 -12.929 -6.171 1.00 67.75 113 ASN A CA 1
ATOM 972 C C . ASN A 1 113 ? -5.472 -12.024 -7.205 1.00 67.75 113 ASN A C 1
ATOM 974 O O . ASN A 1 113 ? -4.537 -12.462 -7.871 1.00 67.75 113 ASN A O 1
ATOM 978 N N . HIS A 1 114 ? -5.905 -10.782 -7.390 1.00 83.81 114 HIS A N 1
ATOM 979 C CA . HIS A 1 114 ? -5.346 -9.825 -8.338 1.00 83.81 114 HIS A CA 1
ATOM 980 C C . HIS A 1 114 ? -5.093 -8.441 -7.721 1.00 83.81 114 HIS A C 1
ATOM 982 O O . HIS A 1 114 ? -4.809 -7.509 -8.472 1.00 83.81 114 HIS A O 1
ATOM 988 N N . VAL A 1 115 ? -5.198 -8.287 -6.394 1.00 94.56 115 VAL A N 1
ATOM 989 C CA . VAL A 1 115 ? -4.950 -7.016 -5.699 1.00 94.56 115 VAL A CA 1
ATOM 990 C C . VAL A 1 115 ? -3.659 -7.101 -4.891 1.00 94.56 115 VAL A C 1
ATOM 992 O O . VAL A 1 115 ? -3.487 -7.959 -4.024 1.00 94.56 115 VAL A O 1
ATOM 995 N N . ILE A 1 116 ? -2.751 -6.172 -5.171 1.00 96.69 116 ILE A N 1
ATOM 996 C CA . ILE A 1 116 ? -1.495 -5.989 -4.448 1.00 96.69 116 ILE A CA 1
ATOM 997 C C . ILE A 1 116 ? -1.549 -4.649 -3.725 1.00 96.69 116 ILE A C 1
ATOM 999 O O . ILE A 1 116 ? -1.844 -3.619 -4.326 1.00 96.69 116 ILE A O 1
ATOM 1003 N N . TYR A 1 117 ? -1.199 -4.650 -2.449 1.00 97.75 117 TYR A N 1
ATOM 1004 C CA . TYR A 1 117 ? -0.979 -3.449 -1.664 1.00 97.75 117 TYR A CA 1
ATOM 1005 C C . TYR A 1 117 ? 0.513 -3.164 -1.531 1.00 97.75 117 TYR A C 1
ATOM 1007 O O . TYR A 1 117 ? 1.313 -4.073 -1.299 1.00 97.75 117 TYR A O 1
ATOM 1015 N N . VAL A 1 118 ? 0.890 -1.896 -1.655 1.00 98.31 118 VAL A N 1
ATOM 1016 C CA . VAL A 1 118 ? 2.258 -1.429 -1.414 1.00 98.31 118 VAL A CA 1
ATOM 1017 C C . VAL A 1 118 ? 2.228 -0.349 -0.350 1.00 98.31 118 VAL A C 1
ATOM 1019 O O . VAL A 1 118 ? 1.656 0.715 -0.556 1.00 98.31 118 VAL A O 1
ATOM 1022 N N . PHE A 1 119 ? 2.863 -0.616 0.784 1.00 97.94 119 PHE A N 1
ATOM 1023 C CA . PHE A 1 119 ? 2.992 0.340 1.879 1.00 97.94 119 PHE A CA 1
ATOM 1024 C C . PHE A 1 119 ? 4.368 0.988 1.831 1.00 97.94 119 PHE A C 1
ATOM 1026 O O . PHE A 1 119 ? 5.362 0.284 1.657 1.00 97.94 119 PHE A O 1
ATOM 1033 N N . VAL A 1 120 ? 4.436 2.307 2.000 1.00 97.06 120 VAL A N 1
ATOM 1034 C CA . VAL A 1 120 ? 5.689 3.074 2.033 1.00 97.06 120 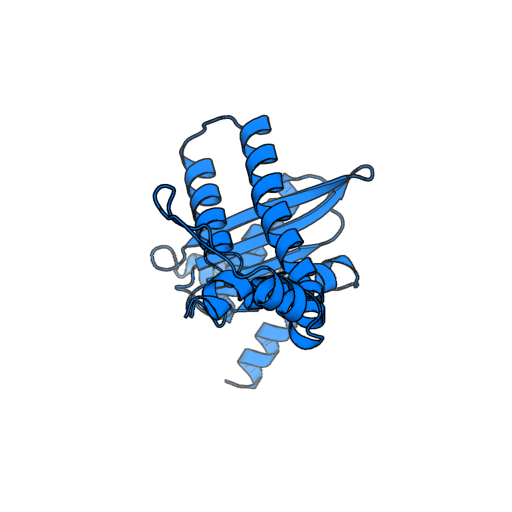VAL A CA 1
ATOM 1035 C C . VAL A 1 120 ? 5.645 4.038 3.213 1.00 97.06 120 VAL A C 1
ATOM 1037 O O . VAL A 1 120 ? 4.635 4.708 3.412 1.00 97.06 120 VAL A O 1
ATOM 1040 N N . SER A 1 121 ? 6.725 4.139 3.983 1.00 94.88 121 SER A N 1
ATOM 1041 C CA . SER A 1 121 ? 6.823 5.100 5.088 1.00 94.88 121 SER A CA 1
ATOM 1042 C C . SER A 1 121 ? 8.144 5.859 5.092 1.00 94.88 121 SER A C 1
ATOM 1044 O O . SER A 1 121 ? 9.159 5.447 4.530 1.00 94.88 121 SER A O 1
ATOM 1046 N N . GLY A 1 122 ? 8.151 6.988 5.785 1.00 91.06 122 GLY A N 1
ATOM 1047 C CA . GLY A 1 122 ? 9.359 7.679 6.210 1.00 91.06 122 GLY A CA 1
ATOM 1048 C C . GLY A 1 122 ? 9.320 9.146 5.828 1.00 91.06 122 GLY A C 1
ATOM 1049 O O . GLY A 1 122 ? 8.250 9.712 5.639 1.00 91.06 122 GLY A O 1
ATOM 1050 N N . LYS A 1 123 ? 10.496 9.768 5.757 1.00 90.88 123 LYS A N 1
ATOM 1051 C CA . LYS A 1 123 ? 10.611 11.203 5.486 1.00 90.88 123 LYS A CA 1
ATOM 1052 C C . LYS A 1 123 ? 10.715 11.471 3.988 1.00 90.88 123 LYS A C 1
ATOM 1054 O O . LYS A 1 123 ? 11.410 10.733 3.284 1.00 90.88 123 LYS A O 1
ATOM 1059 N N . PHE A 1 124 ? 10.040 12.519 3.537 1.00 92.50 124 PHE A N 1
ATOM 1060 C CA . PHE A 1 124 ? 10.020 13.009 2.165 1.00 92.50 124 PHE A CA 1
ATOM 1061 C C . PHE A 1 124 ? 10.150 14.533 2.177 1.00 92.50 124 PHE A C 1
ATOM 1063 O O . PHE A 1 124 ? 9.677 15.204 3.092 1.00 92.50 124 PHE A O 1
ATOM 1070 N N . ASN A 1 125 ? 10.767 15.119 1.152 1.00 91.75 125 ASN A N 1
ATOM 1071 C CA . ASN A 1 125 ? 10.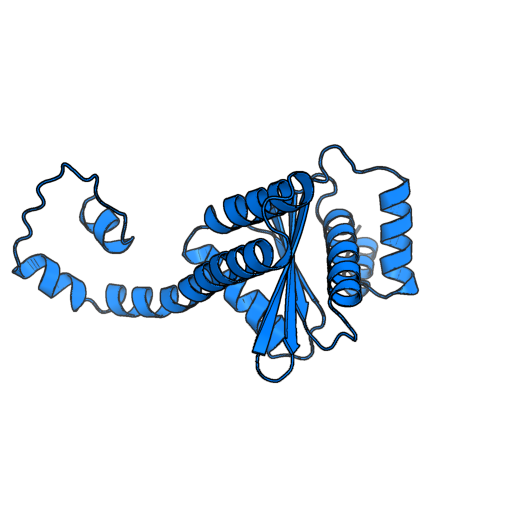898 16.576 1.091 1.00 91.75 125 ASN A CA 1
ATOM 1072 C C . ASN A 1 125 ? 9.561 17.247 0.750 1.00 91.75 125 ASN A C 1
ATOM 1074 O O . ASN A 1 125 ? 9.320 18.393 1.123 1.00 91.75 125 ASN A O 1
ATOM 1078 N N . ASN A 1 126 ? 8.704 16.559 -0.010 1.00 90.56 126 ASN A N 1
ATOM 1079 C CA . ASN A 1 126 ? 7.382 17.033 -0.405 1.00 90.56 126 ASN A CA 1
ATOM 1080 C C . ASN A 1 126 ? 6.479 15.875 -0.871 1.00 90.56 126 ASN A C 1
ATOM 1082 O O . ASN A 1 126 ? 6.936 14.762 -1.129 1.00 90.56 126 ASN A O 1
ATOM 1086 N N . GLN A 1 127 ? 5.186 16.167 -1.040 1.00 89.75 127 GLN A N 1
ATOM 1087 C CA . GLN A 1 127 ? 4.188 15.201 -1.513 1.00 89.75 127 GLN A CA 1
ATOM 1088 C C . GLN A 1 127 ? 4.532 14.600 -2.885 1.00 89.75 127 GLN A C 1
ATOM 1090 O O . GLN A 1 127 ? 4.308 13.415 -3.112 1.00 89.75 127 GLN A O 1
ATOM 1095 N N . LYS A 1 128 ? 5.103 15.389 -3.804 1.00 92.06 128 LYS A N 1
ATOM 1096 C CA . LYS A 1 128 ? 5.443 14.917 -5.154 1.00 92.06 128 LYS A CA 1
ATOM 1097 C C . LYS A 1 128 ? 6.522 13.835 -5.117 1.00 92.06 128 LYS A C 1
ATOM 1099 O O . LYS A 1 128 ? 6.436 12.868 -5.866 1.00 92.06 128 LYS A O 1
ATOM 1104 N N . GLU A 1 129 ? 7.523 13.986 -4.257 1.00 94.62 129 GLU A N 1
ATOM 1105 C CA . GLU A 1 129 ? 8.541 12.960 -4.030 1.00 94.62 129 GLU A CA 1
ATOM 1106 C C . GLU A 1 129 ? 7.929 11.688 -3.436 1.00 94.62 129 GLU A C 1
ATOM 1108 O O . GLU A 1 129 ? 8.188 10.597 -3.941 1.00 94.62 129 GLU A O 1
ATOM 1113 N N . ARG A 1 130 ? 7.062 11.837 -2.428 1.00 94.69 130 ARG A N 1
ATOM 1114 C CA . ARG A 1 130 ? 6.368 10.719 -1.778 1.00 94.69 130 ARG A CA 1
ATOM 1115 C C . ARG A 1 130 ? 5.512 9.913 -2.752 1.00 94.69 130 ARG A C 1
ATOM 1117 O O . ARG A 1 130 ? 5.650 8.694 -2.818 1.00 94.69 130 ARG A O 1
ATOM 1124 N N . LEU A 1 131 ? 4.694 10.592 -3.557 1.00 93.88 131 LEU A N 1
ATOM 1125 C CA . LEU A 1 131 ? 3.900 9.971 -4.620 1.00 93.88 131 LEU A CA 1
ATOM 1126 C C . LEU A 1 131 ? 4.786 9.298 -5.670 1.00 93.88 131 LEU A C 1
ATOM 1128 O O . LEU A 1 131 ? 4.520 8.164 -6.047 1.00 93.88 131 LEU A O 1
ATOM 1132 N N . LYS A 1 132 ? 5.869 9.950 -6.106 1.00 95.88 132 LYS A N 1
ATOM 1133 C CA . LYS A 1 132 ? 6.777 9.375 -7.106 1.00 95.88 132 LYS A CA 1
ATOM 1134 C C . LYS A 1 132 ? 7.429 8.084 -6.608 1.00 95.88 132 LYS A C 1
ATOM 1136 O O . LYS A 1 132 ? 7.476 7.107 -7.349 1.00 95.88 132 LYS A O 1
ATOM 1141 N N . GLU A 1 133 ? 7.929 8.061 -5.373 1.00 97.31 133 GLU A N 1
ATOM 1142 C CA . GLU A 1 133 ? 8.470 6.829 -4.788 1.00 97.31 133 GLU A CA 1
ATOM 1143 C C . GLU A 1 133 ? 7.386 5.747 -4.679 1.00 97.31 133 GLU A C 1
ATOM 1145 O O . GLU A 1 133 ? 7.634 4.596 -5.045 1.00 97.31 133 GLU A O 1
ATOM 1150 N N . LEU A 1 134 ? 6.180 6.115 -4.235 1.00 97.50 134 LEU A N 1
ATOM 1151 C CA . LEU A 1 134 ? 5.049 5.197 -4.125 1.00 97.50 134 LEU A CA 1
ATOM 1152 C C . LEU A 1 134 ? 4.691 4.553 -5.471 1.00 97.50 134 LEU A C 1
ATOM 1154 O O . LEU A 1 134 ? 4.585 3.330 -5.549 1.00 97.50 134 LEU A O 1
ATOM 1158 N N . GLU A 1 135 ? 4.551 5.348 -6.532 1.00 96.69 135 GLU A N 1
ATOM 1159 C CA . GLU A 1 135 ? 4.209 4.877 -7.880 1.00 96.69 135 GLU A CA 1
ATOM 1160 C C . GLU A 1 135 ? 5.277 3.929 -8.444 1.00 96.69 135 GLU A C 1
ATOM 1162 O O . GLU A 1 135 ? 4.950 2.862 -8.971 1.00 96.69 135 GLU A O 1
ATOM 1167 N N . ILE A 1 136 ? 6.566 4.262 -8.290 1.00 97.94 136 ILE A N 1
ATOM 1168 C CA . ILE A 1 136 ? 7.661 3.396 -8.758 1.00 97.94 136 ILE A CA 1
ATOM 1169 C C . ILE A 1 136 ? 7.649 2.071 -7.987 1.00 97.94 136 ILE A C 1
ATOM 1171 O O . ILE A 1 136 ? 7.787 1.004 -8.586 1.00 97.94 136 ILE A O 1
ATOM 1175 N N . ARG A 1 137 ? 7.441 2.106 -6.666 1.00 98.06 137 ARG A N 1
ATOM 1176 C CA . ARG A 1 137 ? 7.340 0.886 -5.852 1.00 98.06 137 ARG A CA 1
ATOM 1177 C C . ARG A 1 137 ? 6.115 0.044 -6.217 1.00 98.06 137 ARG A C 1
ATOM 1179 O O . ARG A 1 137 ? 6.228 -1.179 -6.217 1.00 98.06 137 ARG A O 1
ATOM 1186 N N . CYS A 1 138 ? 4.988 0.660 -6.581 1.00 97.75 138 CYS A N 1
ATOM 1187 C CA . CYS A 1 138 ? 3.810 -0.047 -7.099 1.00 97.75 138 CYS A CA 1
ATOM 1188 C C . CYS A 1 138 ? 4.110 -0.778 -8.411 1.00 97.75 138 CYS A C 1
ATOM 1190 O O . CYS A 1 138 ? 3.753 -1.947 -8.562 1.00 97.75 138 CYS A O 1
ATOM 1192 N N . MET A 1 139 ? 4.817 -0.117 -9.329 1.00 97.88 139 MET A N 1
ATOM 1193 C CA . MET A 1 139 ? 5.256 -0.721 -10.587 1.00 97.88 139 MET A CA 1
ATOM 1194 C C . MET A 1 139 ? 6.182 -1.916 -10.335 1.00 97.88 139 MET A C 1
ATOM 1196 O O . MET A 1 139 ? 5.943 -2.996 -10.868 1.00 97.88 139 MET A O 1
ATOM 1200 N N . VAL A 1 140 ? 7.194 -1.760 -9.475 1.00 98.12 140 VAL A N 1
ATOM 1201 C CA . VAL A 1 140 ? 8.101 -2.864 -9.125 1.00 98.12 140 VAL A CA 1
ATOM 1202 C C . VAL A 1 140 ? 7.335 -4.025 -8.481 1.00 98.12 140 VAL A C 1
ATOM 1204 O O . VAL A 1 140 ? 7.588 -5.179 -8.811 1.00 98.12 140 VAL A O 1
ATOM 1207 N N . ALA A 1 141 ? 6.359 -3.751 -7.612 1.00 97.00 141 ALA A N 1
ATOM 1208 C CA . ALA A 1 141 ? 5.548 -4.801 -7.002 1.00 97.00 141 ALA A CA 1
ATOM 1209 C C . ALA A 1 141 ? 4.741 -5.603 -8.038 1.00 97.00 141 ALA A C 1
ATOM 1211 O O . ALA A 1 141 ? 4.716 -6.831 -7.970 1.00 97.00 141 ALA A O 1
ATOM 1212 N N . ALA A 1 142 ? 4.134 -4.940 -9.027 1.00 96.06 142 ALA A N 1
ATOM 1213 C CA . ALA A 1 142 ? 3.479 -5.627 -10.141 1.00 96.06 142 ALA A CA 1
ATOM 1214 C C . ALA A 1 142 ? 4.470 -6.472 -10.956 1.00 96.06 142 ALA A C 1
ATOM 1216 O O . ALA A 1 142 ? 4.170 -7.623 -11.262 1.00 96.06 142 ALA A O 1
ATOM 1217 N N . PHE A 1 143 ? 5.663 -5.944 -11.254 1.00 96.81 143 PHE A N 1
ATOM 1218 C CA . PHE A 1 143 ? 6.701 -6.680 -11.984 1.00 96.81 143 PHE A CA 1
ATOM 1219 C C . PHE A 1 143 ? 7.107 -7.980 -11.278 1.00 96.81 143 PHE A C 1
ATOM 1221 O O . PHE A 1 143 ? 7.228 -9.012 -11.936 1.00 96.81 143 PHE A O 1
ATOM 1228 N N . LEU A 1 144 ? 7.304 -7.926 -9.957 1.00 94.75 144 LEU A N 1
ATOM 1229 C CA . LEU A 1 144 ? 7.770 -9.066 -9.162 1.00 94.75 144 LEU A CA 1
ATOM 1230 C C . LEU A 1 144 ? 6.676 -10.103 -8.893 1.00 94.75 144 LEU A C 1
ATOM 1232 O O . LEU A 1 144 ? 6.983 -11.284 -8.769 1.00 94.75 144 LEU A O 1
ATOM 1236 N N . MET A 1 145 ? 5.418 -9.670 -8.786 1.00 92.19 145 MET A N 1
ATOM 1237 C CA . MET A 1 145 ? 4.328 -10.529 -8.316 1.00 92.19 145 MET A CA 1
ATOM 1238 C C . MET A 1 145 ? 3.365 -10.922 -9.439 1.00 92.19 145 MET A C 1
ATOM 1240 O O . MET A 1 145 ? 3.122 -12.102 -9.672 1.00 92.19 145 MET A O 1
ATOM 1244 N N . ASN A 1 146 ? 2.766 -9.934 -10.109 1.00 92.62 146 ASN A N 1
ATOM 1245 C CA . ASN A 1 146 ? 1.772 -10.142 -11.158 1.00 92.62 146 ASN A CA 1
ATOM 1246 C C . ASN A 1 146 ? 1.618 -8.867 -12.005 1.00 92.62 146 ASN A C 1
ATOM 1248 O O . ASN A 1 146 ? 1.011 -7.882 -11.576 1.00 92.62 146 ASN A O 1
ATOM 1252 N N . LYS A 1 147 ? 2.121 -8.921 -13.243 1.00 94.56 147 LYS A N 1
ATOM 1253 C CA . LYS A 1 147 ? 2.115 -7.815 -14.218 1.00 94.56 147 LYS A CA 1
ATOM 1254 C C . LYS A 1 147 ? 0.713 -7.416 -14.702 1.00 94.56 147 LYS A C 1
ATOM 1256 O O . LYS A 1 147 ? 0.567 -6.378 -15.337 1.00 94.56 147 LYS A O 1
ATOM 1261 N N . SER A 1 148 ? -0.314 -8.201 -14.378 1.00 93.19 148 SER A N 1
ATOM 1262 C CA . SER A 1 148 ? -1.719 -7.919 -14.688 1.00 93.19 148 SER A CA 1
ATOM 1263 C C . SER A 1 148 ? -2.538 -7.478 -13.469 1.00 93.19 148 SER A C 1
ATOM 1265 O O . SER A 1 148 ? -3.748 -7.284 -13.583 1.00 93.19 148 SER A O 1
ATOM 1267 N N . ALA A 1 149 ? -1.913 -7.322 -12.299 1.00 93.88 149 ALA A N 1
ATOM 1268 C CA . ALA A 1 149 ? -2.617 -6.988 -11.067 1.00 93.88 149 ALA A CA 1
ATOM 1269 C C . ALA A 1 149 ? -3.130 -5.541 -11.025 1.00 93.88 149 ALA A C 1
ATOM 1271 O O . ALA A 1 149 ? -2.613 -4.621 -11.671 1.00 93.88 149 ALA A O 1
ATOM 1272 N N . VAL A 1 150 ? -4.131 -5.342 -10.173 1.00 95.56 150 VAL A N 1
ATOM 1273 C CA . VAL A 1 150 ? -4.427 -4.040 -9.590 1.00 95.56 150 VAL A CA 1
ATOM 1274 C C . VAL A 1 150 ? -3.475 -3.820 -8.420 1.00 95.56 150 VAL A C 1
ATOM 1276 O O . VAL A 1 150 ? -3.362 -4.666 -7.536 1.00 95.56 150 VAL A O 1
ATOM 1279 N N . VAL A 1 151 ? -2.807 -2.671 -8.397 1.00 97.00 151 VAL A N 1
ATOM 1280 C CA . VAL A 1 151 ? -1.913 -2.272 -7.312 1.00 97.00 151 VAL A CA 1
ATOM 1281 C C . VAL A 1 151 ? -2.442 -1.013 -6.643 1.00 97.00 151 VAL A C 1
ATOM 1283 O O . VAL A 1 151 ? -2.719 -0.014 -7.312 1.00 97.00 151 VAL A O 1
ATOM 1286 N N . ILE A 1 152 ? -2.561 -1.070 -5.319 1.00 97.25 152 ILE A N 1
ATOM 1287 C CA . ILE A 1 152 ? -2.939 0.049 -4.460 1.00 97.25 152 ILE A CA 1
ATOM 1288 C C . ILE A 1 152 ? -1.742 0.404 -3.585 1.00 97.25 152 ILE A C 1
ATOM 1290 O O . ILE A 1 152 ? -1.334 -0.358 -2.709 1.00 97.25 152 ILE A O 1
ATOM 1294 N N . GLY A 1 153 ? -1.170 1.573 -3.831 1.00 97.56 153 GLY A N 1
ATOM 1295 C CA . GLY A 1 153 ? -0.111 2.131 -3.006 1.00 97.56 153 GLY A CA 1
ATOM 1296 C C . GLY A 1 153 ? -0.689 2.975 -1.879 1.00 97.56 153 GLY A C 1
ATOM 1297 O O . GLY A 1 153 ? -1.597 3.762 -2.125 1.00 97.56 153 GLY A O 1
ATOM 1298 N N . ILE A 1 154 ? -0.133 2.866 -0.674 1.00 96.94 154 ILE A N 1
ATOM 1299 C CA . ILE A 1 154 ? -0.366 3.801 0.427 1.00 96.94 154 ILE A CA 1
ATOM 1300 C C . ILE A 1 154 ? 0.987 4.267 0.961 1.00 96.94 154 ILE A C 1
ATOM 1302 O O . ILE A 1 154 ? 1.774 3.467 1.473 1.00 96.94 154 ILE A O 1
ATOM 1306 N N . ALA A 1 155 ? 1.255 5.564 0.846 1.00 95.75 155 ALA A N 1
ATOM 1307 C CA . ALA A 1 155 ? 2.411 6.194 1.465 1.00 95.75 155 ALA A CA 1
ATOM 1308 C C . ALA A 1 155 ? 1.991 6.953 2.719 1.00 95.75 155 ALA A C 1
ATOM 1310 O O . ALA A 1 155 ? 0.974 7.644 2.712 1.00 95.75 155 ALA A O 1
ATOM 1311 N N . TRP A 1 156 ? 2.805 6.853 3.764 1.00 93.75 156 TRP A N 1
ATOM 1312 C CA . TRP A 1 156 ? 2.592 7.519 5.039 1.00 93.75 156 TRP A CA 1
ATOM 1313 C C . TRP A 1 156 ? 3.806 8.345 5.462 1.00 93.75 156 TRP A C 1
ATOM 1315 O O . TRP A 1 156 ? 4.957 7.931 5.295 1.00 93.75 156 TRP A O 1
ATOM 1325 N N . GLU A 1 157 ? 3.540 9.504 6.053 1.00 92.06 157 GLU A N 1
ATOM 1326 C CA . GLU A 1 157 ? 4.540 10.369 6.673 1.00 92.06 157 GLU A CA 1
ATOM 1327 C C . GLU A 1 157 ? 3.923 11.161 7.839 1.00 92.06 157 GLU A C 1
ATOM 1329 O O . GLU A 1 157 ? 2.732 11.467 7.824 1.00 92.06 157 GLU A O 1
ATOM 1334 N N . ILE A 1 158 ? 4.746 11.558 8.817 1.00 89.00 158 ILE A N 1
ATOM 1335 C CA . ILE A 1 158 ? 4.399 12.611 9.784 1.00 89.00 158 ILE A CA 1
ATOM 1336 C C . ILE A 1 158 ? 4.932 13.951 9.273 1.00 89.00 158 ILE A C 1
ATOM 1338 O O . ILE A 1 158 ? 6.145 14.148 9.176 1.00 89.00 158 ILE A O 1
ATOM 1342 N N . GLN A 1 159 ? 4.032 14.896 9.006 1.00 83.94 159 GLN A N 1
ATOM 1343 C CA . GLN A 1 159 ? 4.361 16.278 8.663 1.00 83.94 159 GLN A CA 1
ATOM 1344 C C . GLN A 1 159 ? 3.830 17.224 9.737 1.00 83.94 159 GLN A C 1
ATOM 1346 O O . GLN A 1 159 ? 2.622 17.318 9.926 1.00 83.94 159 GLN A O 1
ATOM 1351 N N . LYS A 1 160 ? 4.722 17.962 10.417 1.00 82.88 160 LYS A N 1
ATOM 1352 C CA . LYS A 1 160 ? 4.349 18.935 11.469 1.00 82.88 160 LYS A CA 1
ATOM 1353 C C . LYS A 1 160 ? 3.352 18.337 12.480 1.00 82.88 160 LYS A C 1
ATOM 1355 O O . LYS A 1 160 ? 2.271 18.881 12.686 1.00 82.88 160 LYS A O 1
ATOM 1360 N N . ASP A 1 161 ? 3.696 17.168 13.019 1.00 82.94 161 ASP A N 1
ATOM 1361 C CA . ASP A 1 161 ? 2.887 16.401 13.982 1.00 82.94 161 ASP A CA 1
ATOM 1362 C C . ASP A 1 161 ? 1.518 15.919 13.467 1.00 82.94 161 ASP A C 1
ATOM 1364 O O . ASP A 1 161 ? 0.683 15.458 14.241 1.00 82.94 161 ASP A O 1
ATOM 1368 N N . THR A 1 162 ? 1.290 15.978 12.153 1.00 83.19 162 THR A N 1
ATOM 1369 C CA . THR A 1 162 ? 0.085 15.460 11.499 1.00 83.19 162 THR A CA 1
ATOM 1370 C C . THR A 1 162 ? 0.441 14.277 10.610 1.00 83.19 162 THR A C 1
ATOM 1372 O O . THR A 1 162 ? 1.380 14.345 9.816 1.00 83.19 162 THR A O 1
ATOM 1375 N N . GLU A 1 163 ? -0.312 13.187 10.724 1.00 85.38 163 GLU A N 1
ATOM 1376 C CA . GLU A 1 163 ? -0.185 12.057 9.808 1.00 85.38 163 GLU A CA 1
ATOM 1377 C C . GLU A 1 163 ? -0.754 12.413 8.436 1.00 85.38 163 GLU A C 1
ATOM 1379 O O . GLU A 1 163 ? -1.859 12.943 8.319 1.00 85.38 163 GLU A O 1
ATOM 1384 N N . VAL A 1 164 ? -0.004 12.094 7.388 1.00 87.56 164 VAL A N 1
ATOM 1385 C CA . VAL A 1 164 ? -0.412 12.303 6.002 1.00 87.56 164 VAL A CA 1
ATOM 1386 C C . VAL A 1 164 ? -0.372 10.971 5.275 1.00 87.56 164 VAL A C 1
ATOM 1388 O O . VAL A 1 164 ? 0.616 10.242 5.351 1.00 87.56 164 VAL A O 1
ATOM 1391 N N . TYR A 1 165 ? -1.447 10.687 4.543 1.00 90.00 165 TYR A N 1
ATOM 1392 C CA . TYR A 1 165 ? -1.594 9.493 3.722 1.00 90.00 165 TYR A CA 1
ATOM 1393 C C . TYR A 1 165 ? -1.806 9.900 2.266 1.00 90.00 165 TYR A C 1
ATOM 1395 O O . TYR A 1 165 ? -2.733 10.654 1.968 1.00 90.00 165 TYR A O 1
ATOM 1403 N N . ASP A 1 166 ? -0.989 9.363 1.363 1.00 91.44 166 ASP A N 1
ATOM 1404 C CA . ASP A 1 166 ? -1.244 9.413 -0.076 1.00 91.44 166 ASP A CA 1
ATOM 1405 C C . ASP A 1 166 ? -1.597 8.025 -0.588 1.00 91.44 166 ASP A C 1
ATOM 1407 O O . ASP A 1 166 ? -1.009 7.028 -0.165 1.00 91.44 166 ASP A O 1
ATOM 1411 N N . VAL A 1 167 ? -2.530 7.974 -1.537 1.00 93.62 167 VAL A N 1
ATOM 1412 C CA . VAL A 1 167 ? -2.974 6.731 -2.163 1.00 93.62 167 VAL A CA 1
ATOM 1413 C C . VAL A 1 167 ? -2.701 6.783 -3.661 1.00 93.62 167 VAL A C 1
ATOM 1415 O O . VAL A 1 167 ? -2.967 7.789 -4.315 1.00 93.62 167 VAL A O 1
ATOM 1418 N N . ALA A 1 168 ? -2.177 5.690 -4.206 1.00 93.38 168 ALA A N 1
ATOM 1419 C CA . ALA A 1 168 ? -1.961 5.500 -5.634 1.00 93.38 168 ALA A CA 1
ATOM 1420 C C . ALA A 1 168 ? -2.735 4.273 -6.122 1.00 93.38 168 ALA A C 1
ATOM 1422 O O . ALA A 1 168 ? -2.850 3.276 -5.411 1.00 93.38 168 ALA A O 1
ATOM 1423 N N . TYR A 1 169 ? -3.247 4.340 -7.349 1.00 94.56 169 TYR A N 1
ATOM 1424 C CA . TYR A 1 169 ? -3.967 3.242 -7.987 1.00 94.56 169 TYR A CA 1
ATOM 1425 C C . TYR A 1 169 ? -3.435 2.996 -9.389 1.00 94.56 169 TYR A C 1
ATOM 1427 O O . TYR A 1 169 ? -3.425 3.900 -10.230 1.00 94.56 169 TYR A O 1
ATOM 1435 N N . HIS A 1 170 ? -3.076 1.744 -9.654 1.00 94.25 170 HIS A N 1
ATOM 1436 C CA . HIS A 1 170 ? -2.667 1.284 -10.970 1.00 94.25 170 HIS A CA 1
ATOM 1437 C C . HIS A 1 170 ? -3.383 -0.019 -11.312 1.00 94.25 170 HIS A C 1
ATOM 1439 O O . HIS A 1 170 ? -3.339 -0.980 -10.555 1.00 94.25 170 HIS A O 1
ATOM 1445 N N . ASN A 1 171 ? -4.023 -0.067 -12.477 1.00 93.81 171 ASN A N 1
ATOM 1446 C CA . ASN A 1 171 ? -4.512 -1.313 -13.056 1.00 93.81 171 ASN A CA 1
ATOM 1447 C C . ASN A 1 171 ? -3.593 -1.690 -14.213 1.00 93.81 171 ASN A C 1
ATOM 1449 O O . ASN A 1 171 ? -3.657 -1.058 -15.270 1.00 93.81 171 ASN A O 1
ATOM 1453 N N . TYR A 1 172 ? -2.729 -2.682 -14.000 1.00 93.94 172 TYR A N 1
ATOM 1454 C CA . TYR A 1 172 ? -1.691 -3.023 -14.965 1.00 93.94 172 TYR A CA 1
ATOM 1455 C C . TYR A 1 172 ? -2.146 -3.950 -16.094 1.00 93.94 172 TYR A C 1
ATOM 1457 O O . TYR A 1 172 ? -1.469 -4.007 -17.120 1.00 93.94 172 TYR A O 1
ATOM 1465 N N . ASN A 1 173 ? -3.321 -4.581 -15.966 1.00 89.62 173 ASN A N 1
ATOM 1466 C CA . ASN A 1 173 ? -3.817 -5.617 -16.879 1.00 89.62 173 ASN A CA 1
ATOM 1467 C C . ASN A 1 173 ? -3.729 -5.251 -18.372 1.00 89.62 173 ASN A C 1
ATOM 1469 O O . ASN A 1 173 ? -3.437 -6.108 -19.195 1.00 89.62 173 ASN A O 1
ATOM 1473 N N . ASN A 1 174 ? -3.934 -3.975 -18.716 1.00 84.06 174 ASN A N 1
ATOM 1474 C CA . ASN A 1 174 ? -3.961 -3.507 -20.108 1.00 84.06 174 ASN A CA 1
ATOM 1475 C C . ASN A 1 174 ? -2.886 -2.460 -20.440 1.00 84.06 174 ASN A C 1
ATOM 1477 O O . ASN A 1 174 ? -2.919 -1.878 -21.522 1.00 84.06 174 ASN A O 1
ATOM 1481 N N . ILE A 1 175 ? -1.979 -2.157 -19.509 1.00 90.75 175 ILE A N 1
ATOM 1482 C CA . ILE A 1 175 ? -0.944 -1.128 -19.713 1.00 90.75 175 ILE A CA 1
ATOM 1483 C C . ILE A 1 175 ? 0.473 -1.692 -19.645 1.00 90.75 175 ILE A C 1
ATOM 1485 O O . ILE A 1 175 ? 1.406 -1.001 -20.064 1.00 90.75 175 ILE A O 1
ATOM 1489 N N . TRP A 1 176 ? 0.648 -2.918 -19.135 1.00 95.44 176 TRP A N 1
ATOM 1490 C CA . TRP A 1 176 ? 1.967 -3.527 -19.023 1.00 95.44 176 TRP A CA 1
ATOM 1491 C C . TRP A 1 176 ? 2.624 -3.723 -20.395 1.00 95.44 176 TRP A C 1
ATOM 1493 O O . TRP A 1 176 ? 1.982 -4.160 -21.346 1.00 95.44 176 TRP A O 1
ATOM 1503 N N . ASN A 1 177 ? 3.905 -3.368 -20.506 1.00 95.25 177 ASN A N 1
ATOM 1504 C CA . ASN A 1 177 ? 4.692 -3.474 -21.736 1.00 95.25 177 ASN A CA 1
ATOM 1505 C C . ASN A 1 177 ? 6.200 -3.511 -21.425 1.00 95.25 177 ASN A C 1
ATOM 1507 O O . ASN A 1 177 ? 6.614 -3.223 -20.301 1.00 95.25 177 ASN A O 1
ATOM 1511 N N . ASP A 1 178 ? 7.029 -3.774 -22.437 1.00 96.25 178 ASP A N 1
ATOM 1512 C CA . ASP A 1 178 ? 8.492 -3.891 -22.307 1.00 96.25 178 ASP A CA 1
ATOM 1513 C C . ASP A 1 178 ? 9.178 -2.656 -21.705 1.00 96.25 178 ASP A C 1
ATOM 1515 O O . ASP A 1 178 ? 10.261 -2.760 -21.124 1.00 96.25 178 ASP A O 1
ATOM 1519 N N . ARG A 1 179 ? 8.587 -1.460 -21.842 1.00 96.56 179 ARG A N 1
ATOM 1520 C CA . ARG A 1 179 ? 9.142 -0.256 -21.206 1.00 96.56 179 ARG A CA 1
ATOM 1521 C C . ARG A 1 179 ? 8.986 -0.332 -19.694 1.00 96.56 179 ARG A C 1
ATOM 1523 O O . ARG A 1 179 ? 9.925 0.023 -18.996 1.00 96.56 179 ARG A O 1
ATOM 1530 N N . LEU A 1 180 ? 7.849 -0.824 -19.200 1.00 96.50 180 LEU A N 1
ATOM 1531 C CA . LEU A 1 180 ? 7.615 -1.016 -17.766 1.00 96.50 180 LEU A CA 1
ATOM 1532 C C . LEU A 1 180 ? 8.504 -2.120 -17.190 1.00 96.50 180 LEU A C 1
ATOM 1534 O O . LEU A 1 180 ? 8.986 -1.967 -16.070 1.00 96.50 180 LEU A O 1
ATOM 1538 N N . ASP A 1 181 ? 8.817 -3.163 -17.964 1.00 97.19 181 ASP A N 1
ATOM 1539 C CA . ASP A 1 181 ? 9.825 -4.156 -17.568 1.00 97.19 181 ASP A CA 1
ATOM 1540 C C . ASP A 1 181 ? 11.202 -3.509 -17.387 1.00 97.19 181 ASP A C 1
ATOM 1542 O O . ASP A 1 181 ? 11.811 -3.617 -16.322 1.00 97.19 181 ASP A O 1
ATOM 1546 N N . LYS A 1 182 ? 11.666 -2.752 -18.389 1.00 97.62 182 LYS A N 1
ATOM 1547 C CA . LYS A 1 182 ? 12.944 -2.026 -18.310 1.00 97.62 182 LYS A CA 1
ATOM 1548 C C . LYS A 1 182 ? 12.966 -1.032 -17.150 1.00 97.62 182 LYS A C 1
ATOM 1550 O O . LYS A 1 182 ? 13.926 -1.013 -16.387 1.00 97.62 182 LYS A O 1
ATOM 1555 N N . SER A 1 183 ? 11.913 -0.233 -16.986 1.00 97.69 183 SER A N 1
ATOM 1556 C CA . SER A 1 183 ? 11.797 0.728 -15.884 1.00 97.69 183 SER A CA 1
ATOM 1557 C C . SER A 1 183 ? 11.774 0.054 -14.512 1.00 97.69 183 SER A C 1
ATOM 1559 O O . SER A 1 183 ? 12.373 0.584 -13.579 1.00 97.69 183 SER A O 1
ATOM 1561 N N . SER A 1 184 ? 11.140 -1.114 -14.382 1.00 97.88 184 SER A N 1
ATOM 1562 C CA . SER A 1 184 ? 11.143 -1.891 -13.136 1.00 97.88 184 SER A CA 1
ATOM 1563 C C . SER A 1 184 ? 12.537 -2.408 -12.809 1.00 97.88 184 SER A C 1
ATOM 1565 O O . SER A 1 184 ? 12.994 -2.241 -11.683 1.00 97.88 184 SER A O 1
ATOM 1567 N N . LEU A 1 185 ? 13.252 -2.953 -13.796 1.00 97.88 185 LEU A N 1
ATOM 1568 C CA . LEU A 1 185 ? 14.633 -3.409 -13.619 1.00 97.88 185 LEU A CA 1
ATOM 1569 C C . LEU A 1 185 ? 15.582 -2.259 -13.259 1.00 97.88 185 LEU A C 1
ATOM 1571 O O . LEU A 1 185 ? 16.422 -2.419 -12.378 1.00 97.88 185 LEU A O 1
ATOM 1575 N N . ILE A 1 186 ? 15.427 -1.089 -13.886 1.00 97.94 186 ILE A N 1
ATOM 1576 C CA . ILE A 1 186 ? 16.181 0.121 -13.526 1.00 97.94 186 ILE A CA 1
ATOM 1577 C C . ILE A 1 186 ? 15.895 0.510 -12.072 1.00 97.94 186 ILE A C 1
ATOM 1579 O O . ILE A 1 186 ? 16.827 0.691 -11.296 1.00 97.94 186 ILE A O 1
ATOM 1583 N N . ALA A 1 187 ? 14.624 0.572 -11.666 1.00 97.62 187 ALA A N 1
ATOM 1584 C CA . ALA A 1 187 ? 14.258 0.912 -10.291 1.00 97.62 187 ALA A CA 1
ATOM 1585 C C . ALA A 1 187 ? 14.797 -0.101 -9.263 1.00 97.62 187 ALA A C 1
ATOM 1587 O O . ALA A 1 187 ? 15.239 0.289 -8.184 1.00 97.62 187 ALA A O 1
ATOM 1588 N N . ILE A 1 188 ? 14.803 -1.393 -9.595 1.00 97.62 188 ILE A N 1
ATOM 1589 C CA . ILE A 1 188 ? 15.380 -2.438 -8.742 1.00 97.62 188 ILE A CA 1
ATOM 1590 C C . ILE A 1 188 ? 16.900 -2.268 -8.618 1.00 97.62 188 ILE A C 1
ATOM 1592 O O . ILE A 1 188 ? 17.435 -2.367 -7.517 1.00 97.62 188 ILE A O 1
ATOM 1596 N N . ASN A 1 189 ? 17.600 -2.014 -9.724 1.00 96.81 189 ASN A N 1
ATOM 1597 C CA . ASN A 1 189 ? 19.063 -2.005 -9.746 1.00 96.81 189 ASN A CA 1
ATOM 1598 C C . ASN A 1 189 ? 19.667 -0.690 -9.241 1.00 96.81 189 ASN A C 1
ATOM 1600 O O . ASN A 1 189 ? 20.648 -0.724 -8.502 1.00 96.81 189 ASN A O 1
ATOM 1604 N N . GLU A 1 190 ? 19.089 0.451 -9.623 1.00 97.19 190 GLU A N 1
ATOM 1605 C CA . GLU A 1 190 ? 19.618 1.784 -9.306 1.00 97.19 190 GLU A CA 1
ATOM 1606 C C . GLU A 1 190 ? 19.053 2.354 -8.002 1.00 97.19 190 GLU A C 1
ATOM 1608 O O . GLU A 1 190 ? 19.767 3.043 -7.279 1.00 97.19 190 GLU A O 1
ATOM 1613 N N . LEU A 1 191 ? 17.781 2.074 -7.689 1.00 95.56 191 LEU A N 1
ATOM 1614 C CA . LEU A 1 191 ? 17.114 2.588 -6.480 1.00 95.56 191 LEU A CA 1
ATOM 1615 C C . LEU A 1 191 ? 16.982 1.529 -5.377 1.00 95.56 191 LEU A C 1
ATOM 1617 O O . LEU A 1 191 ? 16.487 1.825 -4.291 1.00 95.56 191 LEU A O 1
ATOM 1621 N N . GLU A 1 192 ? 17.398 0.292 -5.656 1.00 96.12 192 GLU A N 1
ATOM 1622 C CA . GLU A 1 192 ? 17.342 -0.854 -4.740 1.00 96.12 192 GLU A CA 1
ATOM 1623 C C . GLU A 1 192 ? 15.927 -1.223 -4.264 1.00 96.12 192 GLU A C 1
ATOM 1625 O O . GLU A 1 192 ? 15.732 -1.886 -3.238 1.00 96.12 192 GLU A O 1
ATOM 1630 N N . TYR A 1 193 ? 14.899 -0.821 -5.014 1.00 96.31 193 TYR A N 1
ATOM 1631 C CA . TYR A 1 193 ? 13.514 -1.065 -4.628 1.00 96.31 193 TYR A CA 1
ATOM 1632 C C . TYR A 1 193 ? 13.181 -2.552 -4.721 1.00 96.31 193 TYR A C 1
ATOM 1634 O O . TYR A 1 193 ? 13.165 -3.134 -5.797 1.00 96.31 193 TYR A O 1
ATOM 1642 N N . PHE A 1 194 ? 12.917 -3.164 -3.561 1.00 96.12 194 PHE A N 1
ATOM 1643 C CA . PHE A 1 194 ? 12.635 -4.597 -3.409 1.00 96.12 194 PHE A CA 1
ATOM 1644 C C . PHE A 1 194 ? 13.728 -5.523 -3.980 1.00 96.12 194 PHE A C 1
ATOM 1646 O O . PHE A 1 194 ? 13.471 -6.695 -4.249 1.00 96.12 194 PHE A O 1
ATOM 1653 N N . LYS A 1 195 ? 14.970 -5.031 -4.088 1.00 94.75 195 LYS A N 1
ATOM 1654 C CA . LYS A 1 195 ? 16.113 -5.749 -4.674 1.00 94.75 195 LYS A CA 1
ATOM 1655 C C . LYS A 1 195 ? 16.364 -7.123 -4.056 1.00 94.75 195 LYS A C 1
ATOM 1657 O O . LYS A 1 195 ? 16.454 -8.104 -4.781 1.00 94.75 195 LYS A O 1
ATOM 1662 N N . LYS A 1 196 ? 16.334 -7.223 -2.724 1.00 92.31 196 LYS A N 1
ATOM 1663 C CA . LYS A 1 196 ? 16.470 -8.512 -2.021 1.00 92.31 196 LYS A CA 1
ATOM 1664 C C . LYS A 1 196 ? 15.415 -9.540 -2.444 1.00 92.31 196 LYS A C 1
ATOM 1666 O O . LYS A 1 196 ? 15.712 -10.725 -2.516 1.00 92.31 196 LYS A O 1
ATOM 1671 N N . HIS A 1 197 ? 14.182 -9.100 -2.706 1.00 91.50 197 HIS A N 1
ATOM 1672 C CA . HIS A 1 197 ? 13.114 -9.996 -3.145 1.00 91.50 197 HIS A CA 1
ATOM 1673 C C . HIS A 1 197 ? 13.318 -10.434 -4.600 1.00 91.50 197 HIS A C 1
ATOM 1675 O O . HIS A 1 197 ? 13.167 -11.610 -4.912 1.00 91.50 197 HIS A O 1
ATOM 1681 N N . TYR A 1 198 ? 13.734 -9.511 -5.470 1.00 94.06 198 TYR A N 1
ATOM 1682 C CA . TYR A 1 198 ? 14.100 -9.827 -6.850 1.00 94.06 198 TYR A CA 1
ATOM 1683 C C . TYR A 1 198 ? 15.242 -10.853 -6.932 1.00 94.06 198 TYR A C 1
ATOM 1685 O O . TYR A 1 198 ? 15.130 -11.842 -7.651 1.00 94.06 198 TYR A O 1
ATOM 1693 N N . GLU A 1 199 ? 16.302 -10.669 -6.141 1.00 92.81 199 GLU A N 1
ATOM 1694 C CA . GLU A 1 199 ? 17.428 -11.608 -6.054 1.00 92.81 199 GLU A CA 1
ATOM 1695 C C . GLU A 1 199 ? 16.972 -13.003 -5.598 1.00 92.81 199 GLU A C 1
ATOM 1697 O O . GLU A 1 199 ? 17.381 -14.004 -6.179 1.00 92.81 199 GLU A O 1
ATOM 1702 N N . GLN A 1 200 ? 16.071 -13.085 -4.612 1.00 91.56 200 GLN A N 1
ATOM 1703 C CA . GLN A 1 200 ? 15.485 -14.358 -4.173 1.00 91.56 200 GLN A CA 1
ATOM 1704 C C . GLN A 1 200 ? 14.678 -15.053 -5.274 1.00 91.56 200 GLN A C 1
ATOM 1706 O O . GLN A 1 200 ? 14.728 -16.275 -5.372 1.00 91.56 200 GLN A O 1
ATOM 1711 N N . ILE A 1 201 ? 13.929 -14.304 -6.088 1.00 89.69 201 ILE A N 1
ATOM 1712 C CA . ILE A 1 201 ? 13.155 -14.877 -7.197 1.00 89.69 201 ILE A CA 1
ATOM 1713 C C . ILE A 1 201 ? 14.095 -15.455 -8.258 1.00 89.69 201 ILE A C 1
ATOM 1715 O O . ILE A 1 201 ? 13.879 -16.582 -8.687 1.00 89.69 201 ILE A O 1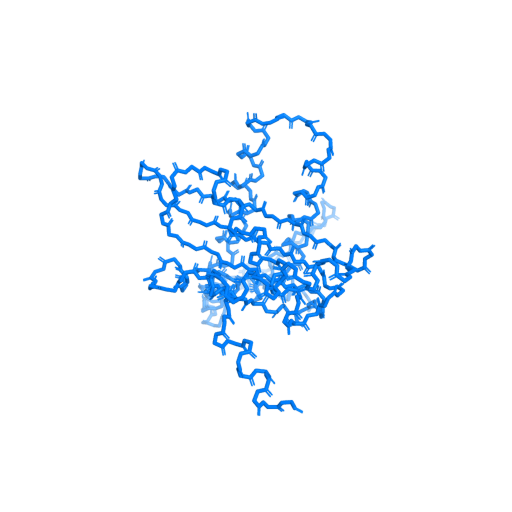
ATOM 1719 N N . ILE A 1 202 ? 15.151 -14.727 -8.639 1.00 89.31 202 ILE A N 1
ATOM 1720 C CA . ILE A 1 202 ? 16.121 -15.207 -9.638 1.00 89.31 202 ILE A CA 1
ATOM 1721 C C . ILE A 1 202 ? 16.870 -16.446 -9.145 1.00 89.31 202 ILE A C 1
ATOM 1723 O O . ILE A 1 202 ? 17.101 -17.361 -9.920 1.00 89.31 202 ILE A O 1
ATOM 1727 N N . LEU A 1 203 ? 17.269 -16.481 -7.872 1.00 81.94 203 LEU A N 1
ATOM 1728 C CA . LEU A 1 203 ? 18.012 -17.618 -7.319 1.00 81.94 203 LEU A CA 1
ATOM 1729 C C . LEU A 1 203 ? 17.166 -18.896 -7.207 1.00 81.94 203 LEU A C 1
ATOM 1731 O O . LEU A 1 203 ? 17.730 -19.986 -7.153 1.00 81.94 203 LEU A O 1
ATOM 1735 N N . ASN A 1 204 ? 15.839 -18.762 -7.144 1.00 76.81 204 ASN A N 1
ATOM 1736 C CA . ASN A 1 204 ? 14.899 -19.875 -6.994 1.00 76.81 204 ASN A CA 1
ATOM 1737 C C . ASN A 1 204 ? 14.196 -20.278 -8.306 1.00 76.81 204 ASN A C 1
ATOM 1739 O O . ASN A 1 204 ? 13.396 -21.215 -8.277 1.00 76.81 204 ASN A O 1
ATOM 1743 N N . GLY A 1 205 ? 14.427 -19.558 -9.410 1.00 62.09 205 GLY A N 1
ATOM 1744 C CA . GLY A 1 205 ? 13.823 -19.800 -10.728 1.00 62.09 205 GLY A CA 1
ATOM 1745 C C . GLY A 1 205 ? 14.796 -20.443 -11.700 1.00 62.09 205 GLY A C 1
ATOM 1746 O O . GLY A 1 205 ? 14.336 -21.310 -12.473 1.00 62.09 205 GLY A O 1
#

Radius of gyration: 20.11 Å; chains: 1; bounding box: 58×40×50 Å

pLDDT: mean 84.09, std 13.67, range [48.53, 98.31]